Protein AF-A0A2K3JPR0-F1 (afdb_monomer)

Mean predicted aligned error: 20.44 Å

Radius of gyration: 42.58 Å; Cα contacts (8 Å, |Δi|>4): 30; chains: 1; bounding box: 99×71×98 Å

Sequence (212 aa):
PEEESKKNKRYDPVAVNDDVTFSSDFEDENVQSDDENDDEIDTIFEGITDNNKKVMVKNDVIPELYPESEYNPSRDVVEGDGRVSIEDLLNPLSEEPEFAKLRKRNQLIEKHARTVYAPLPTAEQAKVDRKVAYEITKKEVTKWQPIIQKNREAPTIFFDENTDLGFSTIGAIASEFEPRTEFEKKMAALVHNDKVIEAHNKDGSRLLELNK

Structure (mmCIF, N/CA/C/O backbone):
data_AF-A0A2K3JPR0-F1
#
_entry.id   AF-A0A2K3JPR0-F1
#
loop_
_atom_site.group_PDB
_atom_site.id
_atom_site.type_symbol
_atom_site.label_atom_id
_atom_site.label_alt_id
_atom_site.label_comp_id
_atom_site.label_asym_id
_atom_site.label_entity_id
_atom_site.label_seq_id
_atom_site.pdbx_PDB_ins_code
_atom_site.Cartn_x
_atom_site.Cartn_y
_atom_site.Cartn_z
_atom_site.occupancy
_atom_site.B_iso_or_equiv
_atom_site.auth_seq_id
_atom_site.auth_comp_id
_atom_site.auth_asym_id
_atom_site.auth_atom_id
_atom_site.pdbx_PDB_model_num
ATOM 1 N N . PRO A 1 1 ? -7.028 -15.734 -42.899 1.00 52.34 1 PRO A N 1
ATOM 2 C CA . PRO A 1 1 ? -6.907 -14.912 -41.671 1.00 52.34 1 PRO A CA 1
ATOM 3 C C . PRO A 1 1 ? -8.058 -15.070 -40.652 1.00 52.34 1 PRO A C 1
ATOM 5 O O . PRO A 1 1 ? -7.839 -14.773 -39.488 1.00 52.34 1 PRO A O 1
ATOM 8 N N . GLU A 1 2 ? -9.246 -15.564 -41.033 1.00 49.66 2 GLU A N 1
ATOM 9 C CA . GLU A 1 2 ? -10.394 -15.720 -40.108 1.00 49.66 2 GLU A CA 1
ATOM 10 C C . GLU A 1 2 ? -10.529 -17.111 -39.451 1.00 49.66 2 GLU A C 1
ATOM 12 O O . GLU A 1 2 ? -11.367 -17.302 -38.571 1.00 49.66 2 GLU A O 1
ATOM 17 N N . GLU A 1 3 ? -9.726 -18.101 -39.855 1.00 46.34 3 GLU A N 1
ATOM 18 C CA . GLU A 1 3 ? -9.864 -19.487 -39.369 1.00 46.34 3 GLU A CA 1
ATOM 19 C C . GLU A 1 3 ? -9.055 -19.802 -38.099 1.00 46.34 3 GLU A C 1
ATOM 21 O O . GLU A 1 3 ? -9.356 -20.776 -37.406 1.00 46.34 3 GLU A O 1
ATOM 26 N N . GLU A 1 4 ? -8.071 -18.973 -37.738 1.00 53.41 4 GLU A N 1
ATOM 27 C CA . GLU A 1 4 ? -7.255 -19.176 -36.529 1.00 53.41 4 GLU A CA 1
ATOM 28 C C . GLU A 1 4 ? -7.902 -18.603 -35.259 1.00 53.41 4 GLU A C 1
ATOM 30 O O . GLU A 1 4 ? -7.635 -19.088 -34.161 1.00 53.41 4 GLU A O 1
ATOM 35 N N . SER A 1 5 ? -8.852 -17.670 -35.388 1.00 53.66 5 SER A N 1
ATOM 36 C CA . SER A 1 5 ? -9.561 -17.062 -34.249 1.00 53.66 5 SER A CA 1
ATOM 37 C C . SER A 1 5 ? -10.508 -18.026 -33.519 1.00 53.66 5 SER A C 1
ATOM 39 O O . SER A 1 5 ? 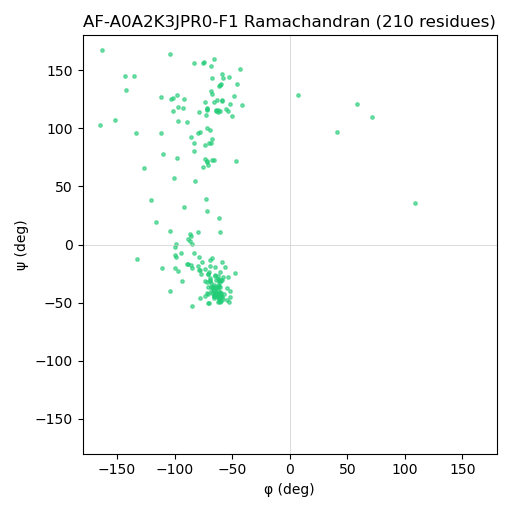-10.968 -17.738 -32.416 1.00 53.66 5 SER A O 1
ATOM 41 N N . LYS A 1 6 ? -10.810 -19.195 -34.105 1.00 54.22 6 LYS A N 1
ATOM 42 C CA . LYS A 1 6 ? -11.783 -20.162 -33.563 1.00 54.22 6 LYS A CA 1
ATOM 43 C C . LYS A 1 6 ? -11.157 -21.335 -32.805 1.00 54.22 6 LYS A C 1
ATOM 45 O O . LYS A 1 6 ? -11.903 -22.097 -32.192 1.00 54.22 6 LYS A O 1
ATOM 50 N N . LYS A 1 7 ? -9.829 -21.505 -32.838 1.00 51.50 7 LYS A N 1
ATOM 51 C CA . LYS A 1 7 ? -9.147 -22.670 -32.234 1.00 51.50 7 LYS A CA 1
ATOM 52 C C . LYS A 1 7 ? -8.769 -22.485 -30.759 1.00 51.50 7 LYS A C 1
ATOM 54 O O . LYS A 1 7 ? -8.618 -23.482 -30.061 1.00 51.50 7 LYS A O 1
ATOM 59 N N . ASN A 1 8 ? -8.755 -21.254 -30.246 1.00 51.59 8 ASN A N 1
ATOM 60 C CA . ASN A 1 8 ? -8.462 -20.958 -28.836 1.00 51.59 8 ASN A CA 1
ATOM 61 C C . ASN A 1 8 ? -9.715 -20.894 -27.939 1.00 51.59 8 ASN A C 1
ATOM 63 O O . ASN A 1 8 ? -9.741 -20.171 -26.953 1.00 51.59 8 ASN A O 1
ATOM 67 N N . LYS A 1 9 ? -10.754 -21.687 -28.232 1.00 49.50 9 LYS A N 1
ATOM 68 C CA . LYS A 1 9 ? -11.978 -21.781 -27.404 1.00 49.50 9 LYS A CA 1
ATOM 69 C C . LYS A 1 9 ? -11.835 -22.671 -26.161 1.00 49.50 9 LYS A C 1
ATOM 71 O O . LYS A 1 9 ? -12.832 -23.030 -25.545 1.00 49.50 9 LYS A O 1
ATOM 76 N N . ARG A 1 10 ? -10.613 -23.094 -25.816 1.00 52.84 10 ARG A N 1
ATOM 77 C CA . ARG A 1 10 ? -10.373 -23.907 -24.611 1.00 52.84 10 ARG A CA 1
ATOM 78 C C . ARG A 1 10 ? -10.490 -23.079 -23.329 1.00 52.84 10 ARG A C 1
ATOM 80 O O . ARG A 1 10 ? -10.736 -23.645 -22.272 1.00 52.84 10 ARG A O 1
ATOM 87 N N . TYR A 1 11 ? -10.342 -21.764 -23.451 1.00 53.84 11 TYR A N 1
ATOM 88 C CA . TYR A 1 11 ? -10.663 -20.800 -22.413 1.00 53.84 11 TYR A CA 1
ATOM 89 C C . TYR A 1 11 ? -11.983 -20.142 -22.795 1.00 53.84 11 TYR A C 1
ATOM 91 O O . TYR A 1 11 ? -12.143 -19.684 -23.927 1.00 53.84 11 TYR A O 1
ATOM 99 N N . ASP A 1 12 ? -12.939 -20.190 -21.873 1.00 49.69 12 ASP A N 1
ATOM 100 C CA . ASP A 1 12 ? -14.248 -19.568 -22.020 1.00 49.69 12 ASP A CA 1
ATOM 101 C C . ASP A 1 12 ? -14.053 -18.095 -22.421 1.00 49.69 12 ASP A C 1
ATOM 103 O O . ASP A 1 12 ? -13.351 -17.375 -21.698 1.00 49.69 12 ASP A O 1
ATOM 107 N N . PRO A 1 13 ? -14.582 -17.626 -23.570 1.00 53.53 13 PRO A N 1
ATOM 108 C CA . PRO A 1 13 ? -14.618 -16.207 -23.875 1.00 53.53 13 PRO A CA 1
ATOM 109 C C . PRO A 1 13 ? -15.670 -15.576 -22.961 1.00 53.53 13 PRO A C 1
ATOM 111 O O . PRO A 1 13 ? -16.759 -15.212 -23.403 1.00 53.53 13 PRO A O 1
ATOM 114 N N . VAL A 1 14 ? -15.351 -15.489 -21.666 1.00 53.16 14 VAL A N 1
ATOM 115 C CA . VAL A 1 14 ? -16.119 -14.719 -20.697 1.00 53.16 14 VAL A CA 1
ATOM 116 C C . VAL A 1 14 ? -16.205 -13.323 -21.286 1.00 53.16 14 VAL A C 1
ATOM 118 O O . VAL A 1 14 ? -15.178 -12.683 -21.528 1.00 53.16 14 VAL A O 1
ATOM 121 N N . ALA A 1 15 ? -17.430 -12.913 -21.614 1.00 46.69 15 ALA A N 1
ATOM 122 C CA . ALA A 1 15 ? -17.718 -11.590 -22.130 1.00 46.69 15 ALA A CA 1
ATOM 123 C C . ALA A 1 15 ? -16.976 -10.554 -21.280 1.00 46.69 15 ALA A C 1
ATOM 125 O O . ALA A 1 15 ? -16.921 -10.685 -20.056 1.00 46.69 15 ALA A O 1
ATOM 126 N N . VAL A 1 16 ? -16.399 -9.553 -21.946 1.00 45.94 16 VAL A N 1
ATOM 127 C CA . VAL A 1 16 ? -15.801 -8.364 -21.329 1.00 45.94 16 VAL A CA 1
ATOM 128 C C . VAL A 1 16 ? -16.930 -7.573 -20.668 1.00 45.94 16 VAL A C 1
ATOM 130 O O . VAL A 1 16 ? -17.412 -6.575 -21.185 1.00 45.94 16 VAL A O 1
ATOM 133 N N . ASN A 1 17 ? -17.435 -8.101 -19.565 1.00 46.62 17 ASN A N 1
ATOM 134 C CA . ASN A 1 17 ? -18.167 -7.347 -18.582 1.00 46.62 17 ASN A CA 1
ATOM 135 C C . ASN A 1 17 ? -17.112 -7.028 -17.532 1.00 46.62 17 ASN A C 1
ATOM 137 O O . ASN A 1 17 ? -16.670 -7.913 -16.800 1.00 46.62 17 ASN A O 1
ATOM 141 N N . ASP A 1 18 ? -16.688 -5.765 -17.516 1.00 48.47 18 ASP A N 1
ATOM 142 C CA . ASP A 1 18 ? -15.691 -5.165 -16.617 1.00 48.47 18 ASP A CA 1
ATOM 143 C C . ASP A 1 18 ? -16.063 -5.230 -15.122 1.00 48.47 18 ASP A C 1
ATOM 145 O O . ASP A 1 18 ? -15.391 -4.665 -14.260 1.00 48.47 18 ASP A O 1
ATOM 149 N N . ASP A 1 19 ? -17.095 -5.989 -14.789 1.00 49.66 19 ASP A N 1
ATOM 150 C CA . ASP A 1 19 ? -17.594 -6.196 -13.454 1.00 49.66 19 ASP A CA 1
ATOM 151 C C . ASP A 1 19 ? -17.037 -7.516 -12.919 1.00 49.66 19 ASP A C 1
ATOM 153 O O . ASP A 1 19 ? -17.746 -8.508 -12.743 1.00 49.66 19 ASP A O 1
ATOM 157 N N . VAL A 1 20 ? -15.748 -7.516 -12.557 1.00 53.12 20 VAL A N 1
ATOM 158 C CA . VAL A 1 20 ? -15.318 -8.345 -11.420 1.00 53.12 20 VAL A CA 1
ATOM 159 C C . VAL A 1 20 ? -15.961 -7.720 -10.183 1.00 53.12 20 VAL A C 1
ATOM 161 O O . VAL A 1 20 ? -15.317 -7.053 -9.372 1.00 53.12 20 VAL A O 1
ATOM 164 N N . THR A 1 21 ? -17.276 -7.890 -10.055 1.00 51.69 21 THR A N 1
ATOM 165 C CA . THR A 1 21 ? -18.002 -7.616 -8.827 1.00 51.69 21 THR A CA 1
ATOM 166 C C . THR A 1 21 ? -17.542 -8.672 -7.846 1.00 51.69 21 THR A C 1
ATOM 168 O O . THR A 1 21 ? -18.126 -9.746 -7.734 1.00 51.69 21 THR A O 1
ATOM 171 N N . PHE A 1 22 ? -16.444 -8.388 -7.149 1.00 56.31 22 PHE A N 1
ATOM 172 C CA . PHE A 1 22 ? -16.206 -9.000 -5.854 1.00 56.31 22 PHE A CA 1
ATOM 173 C C . PHE A 1 22 ? -17.488 -8.799 -5.061 1.00 56.31 22 PHE A C 1
ATOM 175 O O . PHE A 1 22 ? -17.802 -7.643 -4.750 1.00 56.31 22 PHE A O 1
ATOM 182 N N . SER A 1 23 ? -18.216 -9.890 -4.802 1.00 58.16 23 SER A N 1
ATOM 183 C CA . SER A 1 23 ? -19.478 -9.866 -4.069 1.00 58.16 23 SER A CA 1
ATOM 184 C C . SER A 1 23 ? -19.338 -8.911 -2.892 1.00 58.16 23 SER A C 1
ATOM 186 O O . SER A 1 23 ? -18.423 -9.043 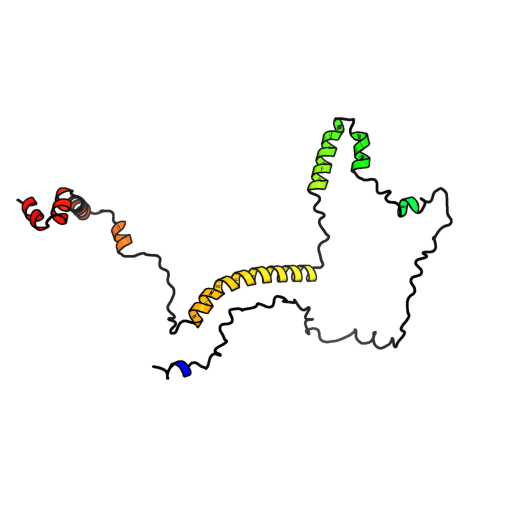-2.074 1.00 58.16 23 SER A O 1
ATOM 188 N N . SER A 1 24 ? -20.184 -7.882 -2.876 1.00 59.06 24 SER A N 1
ATOM 189 C CA . SER A 1 24 ? -20.239 -6.920 -1.775 1.00 59.06 24 SER A CA 1
ATOM 190 C C . SER A 1 24 ? -20.592 -7.609 -0.458 1.00 59.06 24 SER A C 1
ATOM 192 O O . SER A 1 24 ? -20.205 -7.123 0.600 1.00 59.06 24 SER A O 1
ATOM 194 N N . ASP A 1 25 ? -21.247 -8.767 -0.549 1.00 61.28 25 ASP A N 1
ATOM 195 C CA . ASP A 1 25 ? -21.742 -9.561 0.568 1.00 61.28 25 ASP A CA 1
ATOM 196 C C . ASP A 1 25 ? -20.797 -10.730 0.872 1.00 61.28 25 ASP A C 1
ATOM 198 O O . ASP A 1 25 ? -21.179 -11.896 0.826 1.00 61.28 25 ASP A O 1
ATOM 202 N N . PHE A 1 26 ? -19.522 -10.438 1.147 1.00 66.06 26 PHE A N 1
ATOM 203 C CA . PHE A 1 26 ? -18.668 -11.440 1.787 1.00 66.06 26 PHE A CA 1
ATOM 204 C C . PHE A 1 26 ? -19.113 -11.595 3.247 1.00 66.06 26 PHE A C 1
ATOM 206 O O . PHE A 1 26 ? -18.790 -10.764 4.104 1.00 66.06 26 PHE A O 1
ATOM 213 N N . GLU A 1 27 ? -19.877 -12.649 3.521 1.00 70.94 27 GLU A N 1
ATOM 214 C CA . GLU A 1 27 ? -20.227 -13.065 4.873 1.00 70.94 27 GLU A CA 1
ATOM 215 C C . GLU A 1 27 ? -19.219 -14.103 5.367 1.00 70.94 27 GLU A C 1
ATOM 217 O O . GLU A 1 27 ? -19.067 -15.185 4.807 1.00 70.94 27 GLU A O 1
ATOM 222 N N . ASP A 1 28 ? -18.499 -13.755 6.431 1.00 72.31 28 ASP A N 1
ATOM 223 C CA . ASP A 1 28 ? -17.634 -14.689 7.148 1.00 72.31 28 ASP A CA 1
ATOM 224 C C . ASP A 1 28 ? -18.523 -15.649 7.954 1.00 72.31 28 ASP A C 1
ATOM 226 O O . ASP A 1 28 ? -18.891 -15.362 9.103 1.00 72.31 28 ASP A O 1
ATOM 230 N N . GLU A 1 29 ? -18.966 -16.723 7.296 1.00 73.56 29 GLU A N 1
ATOM 231 C CA . GLU A 1 29 ? -19.784 -17.781 7.888 1.00 73.56 29 GLU A CA 1
ATOM 232 C C . GLU A 1 29 ? -19.031 -18.465 9.031 1.00 73.56 29 GLU A C 1
ATOM 234 O O . GLU A 1 29 ? -17.841 -18.774 8.942 1.00 73.56 29 GLU A O 1
ATOM 239 N N . ASN A 1 30 ? -19.739 -18.702 10.136 1.00 68.62 30 ASN A N 1
ATOM 240 C CA . ASN A 1 30 ? -19.173 -19.389 11.286 1.00 68.62 30 ASN A CA 1
ATOM 241 C C . ASN A 1 30 ? -19.253 -20.901 11.048 1.00 68.62 30 ASN A C 1
ATOM 243 O O . ASN A 1 30 ? -20.188 -21.557 11.502 1.00 68.62 30 ASN A O 1
ATOM 247 N N . VAL A 1 31 ? -18.306 -21.432 10.277 1.00 65.94 31 VAL A N 1
ATOM 248 C CA . VAL A 1 31 ? -18.220 -22.869 10.004 1.00 65.94 31 VAL A CA 1
ATOM 249 C C . VAL A 1 31 ? -17.721 -23.556 11.274 1.00 65.94 31 VAL A C 1
ATOM 251 O O . VAL A 1 31 ? -16.580 -23.339 11.686 1.00 65.94 31 VAL A O 1
ATOM 254 N N . GLN A 1 32 ? -18.579 -24.340 11.929 1.00 53.25 32 GLN A N 1
ATOM 255 C CA . GLN A 1 32 ? -18.130 -25.220 13.005 1.00 53.25 32 GLN A CA 1
ATOM 256 C C . GLN A 1 32 ? -17.163 -26.233 12.390 1.00 53.25 32 GLN A C 1
ATOM 258 O O . GLN A 1 32 ? -17.490 -26.878 11.394 1.00 53.25 32 GLN A O 1
ATOM 263 N N . SER A 1 33 ? -15.946 -26.316 12.928 1.00 51.53 33 SER A N 1
ATOM 264 C CA . SER A 1 33 ? -15.012 -27.366 12.543 1.00 51.53 33 SER A CA 1
ATOM 265 C C . SER A 1 33 ? -15.610 -28.700 12.968 1.00 51.53 33 SER A C 1
ATOM 267 O O . SER A 1 33 ? -15.777 -28.937 14.162 1.00 51.53 33 SER A O 1
ATOM 269 N N . ASP A 1 34 ? -15.928 -29.543 11.994 1.00 55.00 34 ASP A N 1
ATOM 270 C CA . ASP A 1 34 ? -16.481 -30.895 12.155 1.00 55.00 34 ASP A CA 1
ATOM 271 C C . ASP A 1 34 ? -15.420 -31.896 12.667 1.00 55.00 34 ASP A C 1
ATOM 273 O O . ASP A 1 34 ? -15.310 -33.015 12.183 1.00 55.00 34 ASP A O 1
ATOM 277 N N . ASP A 1 35 ? -14.557 -31.452 13.586 1.00 53.03 35 ASP A N 1
ATOM 278 C CA . ASP A 1 35 ? -13.361 -32.175 14.036 1.00 53.03 35 ASP A CA 1
ATOM 279 C C . ASP A 1 35 ? -13.400 -32.452 15.550 1.00 53.03 35 ASP A C 1
ATOM 281 O O . ASP A 1 35 ? -12.387 -32.383 16.244 1.00 53.03 35 ASP A O 1
ATOM 285 N N . GLU A 1 36 ? -14.587 -32.778 16.068 1.00 51.00 36 GLU A N 1
ATOM 286 C CA . GLU A 1 36 ? -14.765 -33.418 17.375 1.00 51.00 36 GLU A CA 1
ATOM 287 C C . GLU A 1 36 ? -15.756 -34.580 17.222 1.00 51.00 36 GLU A C 1
ATOM 289 O O . GLU A 1 36 ? -16.970 -34.398 17.232 1.00 51.00 36 GLU A O 1
ATOM 294 N N . ASN A 1 37 ? -15.214 -35.789 17.049 1.00 45.84 37 ASN A N 1
ATOM 295 C CA . ASN A 1 37 ? -15.961 -37.019 17.301 1.00 45.84 37 ASN A CA 1
ATOM 296 C C . ASN A 1 37 ? -16.228 -37.137 18.814 1.00 45.84 37 ASN A C 1
ATOM 298 O O . ASN A 1 37 ? -15.272 -37.023 19.584 1.00 45.84 37 ASN A O 1
ATOM 302 N N . ASP A 1 38 ? -17.492 -37.431 19.150 1.00 51.50 38 ASP A N 1
ATOM 303 C CA . ASP A 1 38 ? -17.977 -38.374 20.179 1.00 51.50 38 ASP A CA 1
ATOM 304 C C . ASP A 1 38 ? -17.508 -38.117 21.636 1.00 51.50 38 ASP A C 1
ATOM 306 O O . ASP A 1 38 ? -16.322 -38.130 21.943 1.00 51.50 38 ASP A O 1
ATOM 310 N N . ASP A 1 39 ? -18.322 -37.897 22.670 1.00 49.66 39 ASP A N 1
ATOM 311 C CA . ASP A 1 39 ? -19.710 -38.212 23.009 1.00 49.66 39 ASP A CA 1
ATOM 312 C C . ASP A 1 39 ? -20.110 -37.279 24.189 1.00 49.66 39 ASP A C 1
ATOM 314 O O . ASP A 1 39 ? -19.227 -36.739 24.850 1.00 49.66 39 ASP A O 1
ATOM 318 N N . GLU A 1 40 ? -21.405 -37.172 24.538 1.00 52.16 40 GLU A N 1
ATOM 319 C CA . GLU A 1 40 ? -21.932 -36.635 25.828 1.00 52.16 40 GLU A CA 1
ATOM 320 C C . GLU A 1 40 ? -22.642 -35.257 25.822 1.00 52.16 40 GLU A C 1
ATOM 322 O O . GLU A 1 40 ? -22.587 -34.539 26.816 1.00 52.16 40 GLU A O 1
ATOM 327 N N . ILE A 1 41 ? -23.404 -34.877 24.782 1.00 51.84 41 ILE A N 1
ATOM 328 C CA . ILE A 1 41 ? -24.415 -33.788 24.919 1.00 51.84 41 ILE A CA 1
ATOM 329 C C . ILE A 1 41 ? -25.805 -34.129 24.330 1.00 51.84 41 ILE A C 1
ATOM 331 O O . ILE A 1 41 ? -26.793 -33.482 24.681 1.00 51.84 41 ILE A O 1
ATOM 335 N N . ASP A 1 42 ? -25.963 -35.203 23.553 1.00 48.41 42 ASP A N 1
ATOM 336 C CA . ASP A 1 42 ? -27.244 -35.471 22.869 1.00 48.41 42 ASP A CA 1
ATOM 337 C C . ASP A 1 42 ? -28.370 -36.026 23.765 1.00 48.41 42 ASP A C 1
ATOM 339 O O . ASP A 1 42 ? -29.546 -35.948 23.414 1.00 48.41 42 ASP A O 1
ATOM 343 N N . THR A 1 43 ? -28.079 -36.509 24.975 1.00 48.41 43 THR A N 1
ATOM 344 C CA . THR A 1 43 ? -29.098 -37.186 25.805 1.00 48.41 43 THR A CA 1
ATOM 345 C C . THR A 1 43 ? -29.998 -36.245 26.622 1.00 48.41 43 THR A C 1
ATOM 347 O O . THR A 1 43 ? -30.946 -36.712 27.254 1.00 48.41 43 THR A O 1
ATOM 350 N N . ILE A 1 44 ? -29.739 -34.930 26.664 1.00 47.81 44 ILE A N 1
ATOM 351 C CA . ILE A 1 44 ? -30.485 -34.011 27.556 1.00 47.81 44 ILE A CA 1
ATOM 352 C C . ILE A 1 44 ? -31.592 -33.230 26.827 1.00 47.81 44 ILE A C 1
ATOM 354 O O . ILE A 1 44 ? -32.543 -32.787 27.475 1.00 47.81 44 ILE A O 1
ATOM 358 N N . PHE A 1 45 ? -31.544 -33.092 25.498 1.00 45.38 45 PHE A N 1
ATOM 359 C CA . PHE A 1 45 ? -32.466 -32.192 24.787 1.00 45.38 45 PHE A CA 1
ATOM 360 C C . PHE A 1 45 ? -33.692 -32.859 24.146 1.00 45.38 45 PHE A C 1
ATOM 362 O O . PHE A 1 45 ? -34.642 -32.168 23.782 1.00 45.38 45 PHE A O 1
ATOM 369 N N . GLU A 1 46 ? -33.746 -34.191 24.076 1.00 46.16 46 GLU A N 1
ATOM 370 C CA . GLU A 1 46 ? -34.857 -34.910 23.426 1.00 46.16 46 GLU A CA 1
ATOM 371 C C . GLU A 1 46 ? -36.079 -35.138 24.351 1.00 46.16 46 GLU A C 1
ATOM 373 O O . GLU A 1 46 ? -37.099 -35.691 23.946 1.00 46.16 46 GLU A O 1
ATOM 378 N N . GLY A 1 47 ? -36.012 -34.666 25.605 1.00 47.12 47 GLY A N 1
ATOM 379 C CA . GLY A 1 47 ? -37.026 -34.900 26.641 1.00 47.12 47 GLY A CA 1
ATOM 380 C C . GLY A 1 47 ? -38.049 -33.785 26.904 1.00 47.12 47 GLY A C 1
ATOM 381 O O . GLY A 1 47 ? -38.915 -33.984 27.753 1.00 47.12 47 GLY A O 1
ATOM 382 N N . ILE A 1 48 ? -37.993 -32.623 26.240 1.00 48.53 48 ILE A N 1
ATOM 383 C CA . ILE A 1 48 ? -38.950 -31.519 26.493 1.00 48.53 48 ILE A CA 1
ATOM 384 C C . ILE A 1 48 ? -39.624 -31.069 25.190 1.00 48.53 48 ILE A C 1
ATOM 386 O O . ILE A 1 48 ? -39.434 -29.977 24.665 1.00 48.53 48 ILE A O 1
ATOM 390 N N . THR A 1 49 ? -40.406 -32.005 24.665 1.00 42.44 49 THR A N 1
ATOM 391 C CA . THR A 1 49 ? -41.781 -31.853 24.166 1.00 42.44 49 THR A CA 1
ATOM 392 C C . THR A 1 49 ? -42.390 -30.439 24.078 1.00 42.44 49 THR A C 1
ATOM 394 O O . THR A 1 49 ? -42.555 -29.740 25.077 1.00 42.44 49 THR A O 1
ATOM 397 N N . ASP A 1 50 ? -42.915 -30.164 22.882 1.00 48.09 50 ASP A N 1
ATOM 398 C CA . ASP A 1 50 ? -44.284 -29.705 22.606 1.00 48.09 50 ASP A CA 1
ATOM 399 C C . ASP A 1 50 ? -44.747 -28.276 22.964 1.00 48.09 50 ASP A C 1
ATOM 401 O O . ASP A 1 50 ? -45.088 -27.922 24.089 1.00 48.09 50 ASP A O 1
ATOM 405 N N . ASN A 1 51 ? -44.945 -27.507 21.885 1.00 53.44 51 ASN A N 1
ATOM 406 C CA . ASN A 1 51 ? -46.156 -26.739 21.573 1.00 53.44 51 ASN A CA 1
ATOM 407 C C . ASN A 1 51 ? -46.859 -26.001 22.725 1.00 53.44 51 ASN A C 1
ATOM 409 O O . ASN A 1 51 ? -47.797 -26.519 23.323 1.00 53.44 51 ASN A O 1
ATOM 413 N N . ASN A 1 52 ? -46.566 -24.705 22.881 1.00 45.31 52 ASN A N 1
ATOM 414 C CA . ASN A 1 52 ? -47.558 -23.729 23.343 1.00 45.31 52 ASN A CA 1
ATOM 415 C C . ASN A 1 52 ? -47.250 -22.321 22.811 1.00 45.31 52 ASN A C 1
ATOM 417 O O . ASN A 1 52 ? -46.360 -21.625 23.296 1.00 45.31 52 ASN A O 1
ATOM 421 N N . LYS A 1 53 ? -48.049 -21.859 21.841 1.00 54.50 53 LYS A N 1
ATOM 422 C CA . LYS A 1 53 ? -48.152 -20.435 21.498 1.00 54.50 53 LYS A CA 1
ATOM 423 C C . LYS A 1 53 ? -48.857 -19.715 22.654 1.00 54.50 53 LYS A C 1
ATOM 425 O O . LYS A 1 53 ? -50.082 -19.730 22.728 1.00 54.50 53 LYS A O 1
ATOM 430 N N . LYS A 1 54 ? -48.098 -19.079 23.549 1.00 49.34 54 LYS A N 1
ATOM 431 C C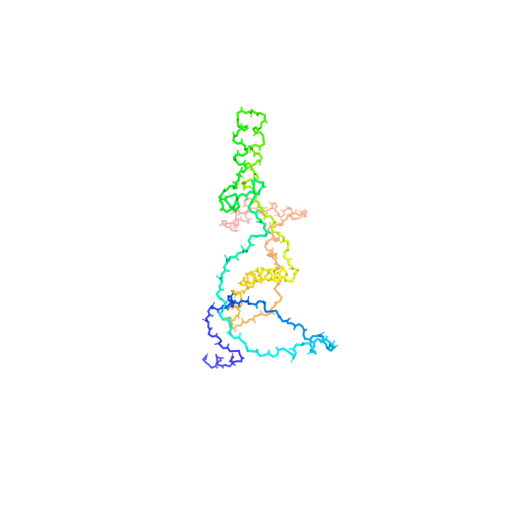A . LYS A 1 54 ? -48.629 -18.116 24.528 1.00 49.34 54 LYS A CA 1
ATOM 432 C C . LYS A 1 54 ? -48.345 -16.694 24.055 1.00 49.34 54 LYS A C 1
ATOM 434 O O . LYS A 1 54 ? -47.199 -16.266 23.985 1.00 49.34 54 LYS A O 1
ATOM 439 N N . VAL A 1 55 ? -49.416 -15.964 23.757 1.00 53.31 55 VAL A N 1
ATOM 440 C CA . VAL A 1 55 ? -49.409 -14.502 23.656 1.00 53.31 55 VAL A CA 1
ATOM 441 C C . VAL A 1 55 ? -49.037 -13.951 25.034 1.00 53.31 55 VAL A C 1
ATOM 443 O O . VAL A 1 55 ? -49.766 -14.170 26.000 1.00 53.31 55 VAL A O 1
ATOM 446 N N . MET A 1 56 ? -47.898 -13.266 25.138 1.00 45.81 56 MET A N 1
ATOM 447 C CA . MET A 1 56 ? -47.520 -12.533 26.346 1.00 45.81 56 MET A CA 1
ATOM 448 C C . MET A 1 56 ? -48.069 -11.108 26.250 1.00 45.81 56 MET A C 1
ATOM 450 O O . MET A 1 56 ? -47.553 -10.279 25.505 1.00 45.81 56 MET A O 1
ATOM 454 N N . VAL A 1 57 ? -49.126 -10.828 27.012 1.00 50.28 57 VAL A N 1
ATOM 455 C CA . VAL A 1 57 ? -49.482 -9.458 27.395 1.00 50.28 57 VAL A CA 1
ATOM 456 C C . VAL A 1 57 ? -48.433 -9.006 28.409 1.00 50.28 57 VAL A C 1
ATOM 458 O O . VAL A 1 57 ? -48.314 -9.608 29.476 1.00 50.28 57 VAL A O 1
ATOM 461 N N . LYS A 1 58 ? -47.646 -7.981 28.073 1.00 44.81 58 LYS A N 1
ATOM 462 C CA . LYS A 1 58 ? -46.743 -7.334 29.028 1.00 44.81 58 LYS A CA 1
ATOM 463 C C . LYS A 1 58 ? -47.567 -6.400 29.909 1.00 44.81 58 LYS A C 1
ATOM 465 O O . LYS A 1 58 ? -47.873 -5.281 29.513 1.00 44.81 58 LYS A O 1
ATOM 470 N N . ASN A 1 59 ? -47.956 -6.882 31.083 1.00 51.38 59 ASN A N 1
ATOM 471 C CA . ASN A 1 59 ? -48.308 -5.998 32.184 1.00 51.38 59 ASN A CA 1
ATOM 472 C C . ASN A 1 59 ? -47.001 -5.654 32.899 1.00 51.38 59 ASN A C 1
ATOM 474 O O . ASN A 1 59 ? -46.570 -6.397 33.779 1.00 51.38 59 ASN A O 1
ATOM 478 N N . ASP A 1 60 ? -46.371 -4.549 32.504 1.00 49.53 60 ASP A N 1
ATOM 479 C CA . ASP A 1 60 ? -45.220 -3.982 33.210 1.00 49.53 60 ASP A CA 1
ATOM 480 C C . ASP A 1 60 ? -45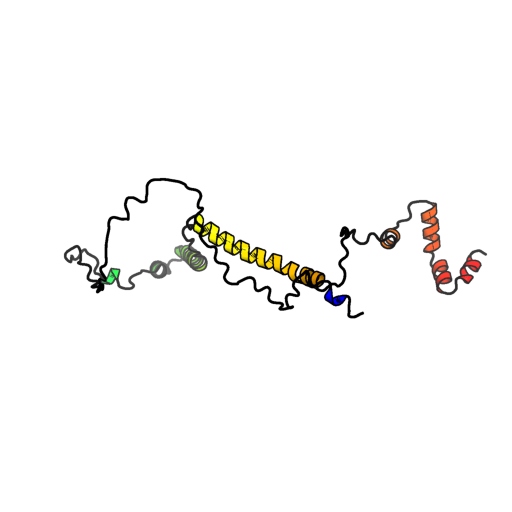.716 -3.275 34.483 1.00 49.53 60 ASP A C 1
ATOM 4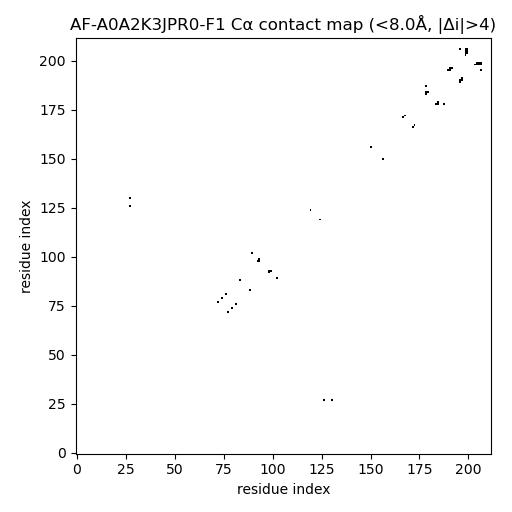82 O O . ASP A 1 60 ? -45.696 -2.054 34.608 1.00 49.53 60 ASP A O 1
ATOM 486 N N . VAL A 1 61 ? -46.230 -4.057 35.431 1.00 49.88 61 VAL A N 1
ATOM 487 C CA . VAL A 1 61 ? -46.413 -3.615 36.813 1.00 49.88 61 VAL A CA 1
ATOM 488 C C . VAL A 1 61 ? -45.432 -4.422 37.639 1.00 49.88 61 VAL A C 1
ATOM 490 O O . VAL A 1 61 ? -45.688 -5.571 37.996 1.00 49.88 61 VAL A O 1
ATOM 493 N N . ILE A 1 62 ? -44.272 -3.822 37.887 1.00 56.16 62 ILE A N 1
ATOM 494 C CA . ILE A 1 62 ? -43.304 -4.325 38.855 1.00 56.16 62 ILE A CA 1
ATOM 495 C C . ILE A 1 62 ? -43.920 -4.051 40.235 1.00 56.16 62 ILE A C 1
ATOM 497 O O . ILE A 1 62 ? -44.139 -2.882 40.555 1.00 56.16 62 ILE A O 1
ATOM 501 N N . PRO A 1 63 ? -44.259 -5.071 41.043 1.00 50.03 63 PRO A N 1
ATOM 502 C CA . PRO A 1 63 ? -44.727 -4.829 42.399 1.00 50.03 63 PRO A CA 1
ATOM 503 C C . PRO A 1 63 ? -43.570 -4.226 43.199 1.00 50.03 63 PRO A C 1
ATOM 505 O O . PRO A 1 63 ? -42.484 -4.808 43.263 1.00 50.03 63 PRO A O 1
ATOM 508 N N . GLU A 1 64 ? -43.784 -3.042 43.771 1.00 54.38 64 GLU A N 1
ATOM 509 C CA . GLU A 1 64 ? -42.789 -2.395 44.620 1.00 54.38 64 GLU A CA 1
ATOM 510 C C . GLU A 1 64 ? -42.465 -3.316 45.804 1.00 54.38 64 GLU A C 1
ATOM 512 O O . GLU A 1 64 ? -43.354 -3.767 46.527 1.00 54.38 64 GLU A O 1
ATOM 517 N N . LEU A 1 65 ? -41.181 -3.649 45.972 1.00 55.84 65 LEU A N 1
ATOM 518 C CA . LEU A 1 65 ? -40.723 -4.601 46.990 1.00 55.84 65 LEU A CA 1
ATOM 519 C C . LEU A 1 65 ? -40.900 -4.083 48.430 1.00 55.84 65 LEU A C 1
ATOM 521 O O . LEU A 1 65 ? -40.743 -4.863 49.368 1.00 55.84 65 LEU A O 1
ATOM 525 N N . TYR A 1 66 ? -41.205 -2.795 48.621 1.00 55.53 66 TYR A N 1
ATOM 526 C CA . TYR A 1 66 ? -41.281 -2.165 49.937 1.00 55.53 66 TYR A CA 1
ATOM 527 C C . TYR A 1 66 ? -42.409 -1.128 50.025 1.00 55.53 66 TYR A C 1
ATOM 529 O O . TYR A 1 66 ? -42.645 -0.420 49.051 1.00 55.53 66 TYR A O 1
ATOM 537 N N . PRO A 1 67 ? -43.071 -0.997 51.192 1.00 59.12 67 PRO A N 1
ATOM 538 C CA . PRO A 1 67 ? -44.012 0.087 51.455 1.00 59.12 67 PRO A CA 1
ATOM 539 C C . PRO A 1 67 ? -43.307 1.443 51.352 1.00 59.12 67 PRO A C 1
ATOM 541 O O . PRO A 1 67 ? -42.193 1.608 51.856 1.00 59.12 67 PRO A O 1
ATOM 544 N N . GLU A 1 68 ? -43.965 2.407 50.719 1.00 59.53 68 GLU A N 1
ATOM 545 C CA . GLU A 1 68 ? -43.532 3.801 50.626 1.00 59.53 68 GLU A CA 1
ATOM 546 C C . GLU A 1 68 ? -43.130 4.370 52.006 1.00 59.53 68 GLU A C 1
ATOM 548 O O . GLU A 1 68 ? -43.849 4.248 52.997 1.00 59.53 68 GLU A O 1
ATOM 553 N N . SER A 1 69 ? -41.926 4.943 52.081 1.00 65.88 69 SER A N 1
ATOM 554 C CA . SER A 1 69 ? -41.317 5.524 53.284 1.00 65.88 69 SER A CA 1
ATOM 555 C C . SER A 1 69 ? -40.688 6.860 52.904 1.00 65.88 69 SER A C 1
ATOM 557 O O . SER A 1 69 ? -40.128 6.975 51.818 1.00 65.88 69 SER A O 1
ATOM 559 N N . GLU A 1 70 ? -40.721 7.850 53.800 1.00 65.88 70 GLU A N 1
ATOM 560 C CA . GLU A 1 70 ? -40.115 9.185 53.607 1.00 65.88 70 GLU A CA 1
ATOM 561 C C . GLU A 1 70 ? -38.600 9.138 53.336 1.00 65.88 70 GLU A C 1
ATOM 563 O O . GLU A 1 70 ? -38.007 10.112 52.878 1.00 65.88 70 GLU A O 1
ATOM 568 N N . TYR A 1 71 ? -37.970 7.993 53.608 1.00 64.44 71 TYR A N 1
ATOM 569 C CA . TYR A 1 71 ? -36.555 7.736 53.351 1.00 64.44 71 TYR A CA 1
ATOM 570 C C . TYR A 1 71 ? -36.296 6.962 52.053 1.00 64.44 71 TYR A C 1
ATOM 572 O O . TYR A 1 71 ? -35.140 6.676 51.740 1.00 64.44 71 TYR A O 1
ATOM 580 N N . ASN A 1 72 ? -37.344 6.611 51.304 1.00 63.62 72 ASN A N 1
ATOM 581 C CA . ASN A 1 72 ? -37.226 5.984 49.997 1.00 63.62 72 ASN A CA 1
ATOM 582 C C . ASN A 1 72 ? -37.355 7.084 48.931 1.00 63.62 72 ASN A C 1
ATOM 584 O O . ASN A 1 72 ? -38.390 7.753 48.892 1.00 63.62 72 ASN A O 1
ATOM 588 N N . PRO A 1 73 ? -36.333 7.328 48.090 1.00 62.38 73 PRO A N 1
ATOM 589 C CA . PRO A 1 73 ? -36.430 8.349 47.057 1.00 62.38 73 PRO A CA 1
ATOM 590 C C . PRO A 1 73 ? -37.603 8.010 46.136 1.00 62.38 73 PRO A C 1
ATOM 592 O O . PRO A 1 73 ? -37.693 6.902 45.604 1.00 62.38 73 PRO A O 1
ATOM 595 N N . SER A 1 74 ? -38.525 8.956 45.984 1.00 55.94 74 SER A N 1
ATOM 596 C CA . SER A 1 74 ? -39.692 8.806 45.128 1.00 55.94 74 SER A CA 1
ATOM 597 C C . SER A 1 74 ? -39.259 8.528 43.689 1.00 55.94 74 SER A C 1
ATOM 599 O O . SER A 1 74 ? -38.238 9.027 43.211 1.00 55.94 74 SER A O 1
ATOM 601 N N . ARG A 1 75 ? -40.073 7.736 42.986 1.00 54.69 75 ARG A N 1
ATOM 602 C CA . ARG A 1 75 ? -39.908 7.329 41.583 1.00 54.69 75 ARG A CA 1
ATOM 603 C C . ARG A 1 75 ? -39.576 8.487 40.628 1.00 54.69 75 ARG A C 1
ATOM 605 O O . ARG A 1 75 ? -38.908 8.262 39.631 1.00 54.69 75 ARG A O 1
ATOM 612 N N . ASP A 1 76 ? -39.941 9.717 40.977 1.00 53.53 76 ASP A N 1
ATOM 613 C CA . ASP A 1 76 ? -39.616 10.953 40.251 1.00 53.53 76 ASP A CA 1
ATOM 614 C C . ASP A 1 76 ? -38.100 11.249 40.176 1.00 53.53 76 ASP A C 1
ATOM 616 O O . ASP A 1 76 ? -37.613 11.786 39.190 1.00 53.53 76 ASP A O 1
ATOM 620 N N . VAL A 1 77 ? -37.313 10.817 41.169 1.00 57.38 77 VAL A N 1
ATOM 621 C CA . VAL A 1 77 ? -35.836 10.901 41.144 1.00 57.38 77 VAL A CA 1
ATOM 622 C C . VAL A 1 77 ? -35.224 9.789 40.277 1.00 57.38 77 VAL A C 1
ATOM 624 O O . VAL A 1 77 ? -34.096 9.910 39.804 1.00 57.38 77 VAL A O 1
ATOM 627 N N . VAL A 1 78 ? -35.964 8.695 40.066 1.00 54.56 78 VAL A N 1
ATOM 628 C CA . VAL A 1 78 ? -35.524 7.519 39.297 1.00 54.56 78 VAL A CA 1
ATOM 629 C C . VAL A 1 78 ? -35.952 7.609 37.823 1.00 54.56 78 VAL A C 1
ATOM 631 O O . VAL A 1 78 ? -35.230 7.125 36.952 1.00 54.56 78 VAL A O 1
ATOM 634 N N . GLU A 1 79 ? -37.093 8.243 37.531 1.00 57.25 79 GLU A N 1
ATOM 635 C CA . GLU A 1 79 ? -37.680 8.379 36.187 1.00 57.25 79 GLU A CA 1
ATOM 636 C C . GLU A 1 79 ? -37.654 9.812 35.624 1.00 57.25 79 GLU A C 1
ATOM 638 O O . GLU A 1 79 ? -37.728 9.976 34.406 1.00 57.25 79 GLU A O 1
ATOM 643 N N . GLY A 1 80 ? -37.519 10.842 36.465 1.00 50.81 80 GLY A N 1
ATOM 644 C CA . GLY A 1 80 ? -37.270 12.216 36.031 1.00 50.81 80 GLY A CA 1
ATOM 645 C C . GLY A 1 80 ? -35.824 12.411 35.569 1.00 50.81 80 GLY A C 1
ATOM 646 O O . GLY A 1 80 ? -34.917 11.675 35.962 1.00 50.81 80 GLY A O 1
ATOM 647 N N . ASP A 1 81 ? -35.570 13.426 34.743 1.00 59.31 81 ASP A N 1
ATOM 648 C CA . ASP A 1 81 ? -34.234 13.745 34.220 1.00 59.31 81 ASP A CA 1
ATOM 649 C C . ASP A 1 81 ? -33.270 14.343 35.264 1.00 59.31 81 ASP A C 1
ATOM 651 O O . ASP A 1 81 ? -32.327 15.037 34.893 1.00 59.31 81 ASP A O 1
ATOM 655 N N . GLY A 1 82 ? -33.430 14.003 36.552 1.00 57.78 82 GLY A N 1
ATOM 656 C CA . GLY A 1 82 ? -32.609 14.415 37.703 1.00 57.78 82 GLY A CA 1
ATOM 657 C C . GLY A 1 82 ? -31.133 13.985 37.650 1.00 57.78 82 GLY A C 1
ATOM 658 O O . GLY A 1 82 ? -30.456 13.885 38.673 1.00 57.78 82 GLY A O 1
ATOM 659 N N . ARG A 1 83 ? -30.618 13.716 36.451 1.00 68.81 83 ARG A N 1
ATOM 660 C CA . ARG A 1 83 ? -29.213 13.557 36.112 1.00 68.81 83 ARG A CA 1
ATOM 661 C C . ARG A 1 83 ? -28.536 14.910 36.267 1.00 68.81 83 ARG A C 1
ATOM 663 O O . ARG A 1 83 ? -28.465 15.695 35.330 1.00 68.81 83 ARG A O 1
ATOM 670 N N . VAL A 1 84 ? -28.011 15.158 37.460 1.00 75.62 84 VAL A N 1
ATOM 671 C CA . VAL A 1 84 ? -27.120 16.292 37.701 1.00 75.62 84 VAL A CA 1
ATOM 672 C C . VAL A 1 84 ? -25.955 16.198 36.714 1.00 75.62 84 VAL A C 1
ATOM 674 O O . VAL A 1 84 ? -25.204 15.216 36.723 1.00 75.62 84 VAL A O 1
ATOM 677 N N . SER A 1 85 ? -25.831 17.183 35.825 1.00 80.62 85 SER A N 1
ATOM 678 C CA . SER A 1 85 ? -24.730 17.222 34.871 1.00 80.62 85 SER A CA 1
ATOM 679 C C . SER A 1 85 ? -23.445 17.658 35.577 1.00 80.62 85 SER A C 1
ATOM 681 O O . SER A 1 85 ? -23.461 18.334 36.608 1.00 80.62 85 SER A O 1
ATOM 683 N N . ILE A 1 86 ? -22.291 17.285 35.020 1.00 84.12 86 ILE A N 1
ATOM 684 C CA . ILE A 1 86 ? -21.002 17.775 35.529 1.00 84.12 86 ILE A CA 1
ATOM 685 C C . ILE A 1 86 ? -20.951 19.310 35.452 1.00 84.12 86 ILE A C 1
ATOM 687 O O . ILE A 1 86 ? -20.350 19.943 36.316 1.00 84.12 86 ILE A O 1
ATOM 691 N N . GLU A 1 87 ? -21.629 19.919 34.478 1.00 82.69 87 GLU A N 1
ATOM 692 C CA . GLU A 1 87 ? -21.765 21.371 34.354 1.00 82.69 87 GLU A CA 1
ATOM 693 C C . GLU A 1 87 ? -22.532 21.979 35.541 1.00 82.69 87 GLU A C 1
ATOM 695 O O . GLU A 1 87 ? -22.070 22.966 36.116 1.00 82.69 87 GLU A O 1
ATOM 700 N N . ASP A 1 88 ? -23.621 21.349 35.991 1.00 86.88 88 ASP A N 1
ATOM 701 C CA . ASP A 1 88 ? -24.414 21.804 37.146 1.00 86.88 88 ASP A CA 1
ATOM 702 C C . ASP A 1 88 ? -23.624 21.772 38.458 1.00 86.88 88 ASP A C 1
ATOM 704 O O . ASP A 1 88 ? -23.824 22.615 39.332 1.00 86.88 88 ASP A O 1
ATOM 708 N N . LEU A 1 89 ? -22.671 20.845 38.582 1.00 86.94 89 LEU A N 1
ATOM 709 C CA . LEU A 1 89 ? -21.754 20.774 39.723 1.00 86.94 89 LEU A CA 1
ATOM 710 C C . LEU A 1 89 ? -20.632 21.824 39.652 1.00 86.94 89 LEU A C 1
ATOM 712 O O . LEU A 1 89 ? -20.069 22.204 40.679 1.00 86.94 89 LEU A O 1
ATOM 716 N N . LEU A 1 90 ? -20.279 22.289 38.450 1.00 84.62 90 LEU A N 1
ATOM 717 C CA . LEU A 1 90 ? -19.169 23.223 38.219 1.00 84.62 90 LEU A CA 1
ATOM 718 C C . LEU A 1 90 ? -19.615 24.687 38.124 1.00 84.62 90 LEU A C 1
ATOM 720 O O . LEU A 1 90 ? -18.798 25.579 38.366 1.00 84.62 90 LEU A O 1
ATOM 724 N N . ASN A 1 91 ? -20.882 24.947 37.796 1.00 84.00 91 ASN A N 1
ATOM 725 C CA . ASN A 1 91 ? -21.459 26.289 37.700 1.00 84.00 91 ASN A CA 1
ATOM 726 C C . ASN A 1 91 ? -21.399 27.080 39.026 1.00 84.00 91 ASN A C 1
ATOM 728 O O . ASN A 1 91 ? -20.971 28.237 38.985 1.00 84.00 91 ASN A O 1
ATOM 732 N N . PRO A 1 92 ? -21.698 26.497 40.206 1.00 87.19 92 PRO A N 1
ATOM 733 C CA . PRO A 1 92 ? -21.562 27.191 41.493 1.00 87.19 92 PRO A CA 1
ATOM 734 C C . PRO A 1 92 ? -20.113 27.559 41.842 1.00 87.19 92 PRO A C 1
ATOM 736 O O . PRO A 1 92 ? -19.861 28.536 42.534 1.00 87.19 92 PRO A O 1
ATOM 739 N N . LEU A 1 93 ? -19.144 26.798 41.327 1.00 77.06 93 LEU A N 1
ATOM 740 C CA . LEU A 1 93 ? -17.708 27.002 41.550 1.00 77.06 93 LEU A CA 1
ATOM 741 C C . LEU A 1 93 ? -17.079 27.960 40.523 1.00 77.06 93 LEU A C 1
ATOM 743 O O . LEU A 1 93 ? -15.858 28.132 40.479 1.00 77.06 93 LEU A O 1
ATOM 747 N N . SER A 1 94 ? -17.893 28.553 39.644 1.00 68.62 94 SER A N 1
ATOM 748 C CA . SER A 1 94 ? -17.422 29.414 38.556 1.00 68.62 94 SER A CA 1
ATOM 749 C C . SER A 1 94 ? -16.895 30.769 39.037 1.00 68.62 94 SER A C 1
ATOM 751 O O . SER A 1 94 ? -16.024 31.339 38.366 1.00 68.62 94 SER A O 1
ATOM 753 N N . GLU A 1 95 ? -17.374 31.227 40.196 1.00 75.44 95 GLU A N 1
ATOM 754 C CA . GLU A 1 95 ? -17.013 32.496 40.836 1.00 75.44 95 GLU A CA 1
ATOM 755 C C . GLU A 1 95 ? -15.580 32.485 41.388 1.00 75.44 95 GLU A C 1
ATOM 757 O O . GLU A 1 95 ? -14.923 33.526 41.440 1.00 75.44 95 GLU A O 1
ATOM 762 N N . GLU A 1 96 ? -15.044 31.305 41.715 1.00 81.94 96 GLU A N 1
ATOM 763 C CA . GLU A 1 96 ? -13.691 31.174 42.245 1.00 81.94 96 GLU A CA 1
ATOM 764 C C . GLU A 1 96 ? -12.651 30.938 41.126 1.00 81.94 96 GLU A C 1
ATOM 766 O O . GLU A 1 96 ? -12.745 29.985 40.332 1.00 81.94 96 GLU A O 1
ATOM 771 N N . PRO A 1 97 ? -11.596 31.774 41.044 1.00 78.94 97 PRO A N 1
ATOM 772 C CA . PRO A 1 97 ? -10.557 31.648 40.021 1.00 78.94 97 PRO A CA 1
ATOM 773 C C . PRO A 1 97 ? -9.679 30.400 40.214 1.00 78.94 97 PRO A C 1
ATOM 775 O O . PRO A 1 97 ? -9.034 29.946 39.263 1.00 78.94 97 PRO A O 1
ATOM 778 N N . GLU A 1 98 ? -9.673 29.807 41.410 1.00 82.81 98 GLU A N 1
ATOM 779 C CA . GLU A 1 98 ? -8.891 28.612 41.746 1.00 82.81 98 GLU A CA 1
ATOM 780 C C . GLU A 1 98 ? -9.365 27.370 40.967 1.00 82.81 98 GLU A C 1
ATOM 782 O O . GLU A 1 98 ? -8.549 26.572 40.487 1.00 82.81 98 GLU A O 1
ATOM 787 N N . PHE A 1 99 ? -10.673 27.261 40.702 1.00 82.50 99 PHE A N 1
ATOM 788 C CA . PHE A 1 99 ? -11.274 26.140 39.967 1.00 82.50 99 PHE A CA 1
ATOM 789 C C . PHE A 1 99 ? -11.276 26.311 38.437 1.00 82.50 99 PHE A C 1
ATOM 791 O O . PHE A 1 99 ? -11.732 25.430 37.702 1.00 82.50 99 PHE A O 1
ATOM 798 N N . ALA A 1 100 ? -10.706 27.394 37.895 1.00 83.81 100 ALA A N 1
ATOM 799 C CA . ALA A 1 100 ? -10.625 27.615 36.445 1.00 83.81 100 ALA A CA 1
ATOM 800 C C . ALA A 1 100 ? -9.819 26.525 35.704 1.00 83.81 100 ALA A C 1
ATOM 802 O O . ALA A 1 100 ? -10.123 26.179 34.560 1.00 83.81 100 ALA A O 1
ATOM 803 N N . LYS A 1 101 ? -8.802 25.939 36.354 1.00 88.06 101 LYS A N 1
ATOM 804 C CA . LYS A 1 101 ? -8.020 24.819 35.794 1.00 88.06 101 LYS A CA 1
ATOM 805 C C . LYS A 1 101 ? -8.847 23.536 35.680 1.00 88.06 101 LYS A C 1
ATOM 807 O O . LYS A 1 101 ? -8.670 22.790 34.720 1.00 88.06 101 LYS A O 1
ATOM 812 N N . LEU A 1 102 ? -9.734 23.282 36.645 1.00 85.81 102 LEU A N 1
ATOM 813 C CA . LEU A 1 102 ? -10.620 22.115 36.656 1.00 85.81 102 LEU A CA 1
ATOM 814 C C . LEU A 1 102 ? -11.615 22.182 35.492 1.00 85.81 102 LEU A C 1
ATOM 816 O O . LEU A 1 102 ? -11.713 21.228 34.727 1.00 85.81 102 LEU A O 1
ATOM 820 N N . ARG A 1 103 ? -12.232 23.350 35.274 1.00 83.69 103 ARG A N 1
ATOM 821 C CA . ARG A 1 103 ? -13.118 23.608 34.126 1.00 83.69 103 ARG A CA 1
ATOM 822 C C . ARG A 1 103 ? -12.444 23.318 32.786 1.00 83.69 103 ARG A C 1
ATOM 824 O O . ARG A 1 103 ? -12.989 22.590 31.966 1.00 83.69 103 ARG A O 1
ATOM 831 N N . LYS A 1 104 ? -11.220 23.819 32.585 1.00 87.75 104 LYS A N 1
ATOM 832 C CA . LYS A 1 104 ? -10.451 23.565 31.353 1.00 87.75 104 LYS A CA 1
ATOM 833 C C . LYS A 1 104 ? -10.167 22.077 31.129 1.00 87.75 104 LYS A C 1
ATOM 835 O O . LYS A 1 104 ? -10.184 21.632 29.987 1.00 87.75 104 LYS A O 1
ATOM 840 N N . ARG A 1 105 ? -9.912 21.307 32.195 1.00 88.81 105 ARG A N 1
ATOM 841 C CA . ARG A 1 105 ? -9.739 19.849 32.084 1.00 88.81 105 ARG A CA 1
ATOM 842 C C . ARG A 1 105 ? -11.048 19.137 31.775 1.00 88.81 105 ARG A C 1
ATOM 84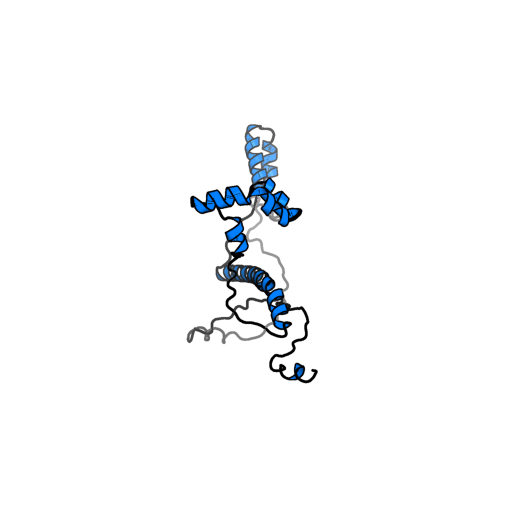4 O O . ARG A 1 105 ? -11.027 18.272 30.915 1.00 88.81 105 ARG A O 1
ATOM 851 N N . ASN A 1 106 ? -12.160 19.507 32.405 1.00 88.25 106 ASN A N 1
ATOM 852 C CA . ASN A 1 106 ? -13.456 18.894 32.103 1.00 88.25 106 ASN A CA 1
ATOM 853 C C . ASN A 1 106 ? -13.893 19.174 30.664 1.00 88.25 106 ASN A C 1
ATOM 855 O O . ASN A 1 106 ? -14.253 18.244 29.962 1.00 88.25 106 ASN A O 1
ATOM 859 N N . GLN A 1 107 ? -13.691 20.392 30.157 1.00 86.06 107 GLN A N 1
ATOM 860 C CA . GLN A 1 107 ? -13.926 20.700 28.741 1.00 86.06 107 GLN A CA 1
ATOM 861 C C . GLN A 1 107 ? -13.015 19.904 27.793 1.00 86.06 107 GLN A C 1
ATOM 863 O O . GLN A 1 107 ? -13.428 19.537 26.697 1.00 86.06 107 GLN A O 1
ATOM 868 N N . LEU A 1 108 ? -11.757 19.654 28.178 1.00 89.44 108 LEU A N 1
ATOM 869 C CA . LEU A 1 108 ? -10.854 18.781 27.422 1.00 89.44 108 LEU A CA 1
ATOM 870 C C . LEU A 1 108 ? -11.375 17.337 27.435 1.00 89.44 108 LEU A C 1
ATOM 872 O O . LEU A 1 108 ? -11.389 16.688 26.396 1.00 89.44 108 LEU A O 1
ATOM 876 N N . ILE A 1 109 ? -11.810 16.855 28.599 1.00 86.94 109 ILE A N 1
ATOM 877 C CA . ILE A 1 109 ? -12.370 15.518 28.774 1.00 86.94 109 ILE A CA 1
ATOM 878 C C . ILE A 1 109 ? -13.633 15.379 27.938 1.00 86.94 109 ILE A C 1
ATOM 880 O O . ILE A 1 109 ? -13.688 14.455 27.157 1.00 86.94 109 ILE A O 1
ATOM 884 N N . GLU A 1 110 ? -14.587 16.301 27.990 1.00 83.62 110 GLU A N 1
ATOM 885 C CA . GLU A 1 110 ? -15.809 16.245 27.177 1.00 83.62 110 GLU A CA 1
ATOM 886 C C . GLU A 1 110 ? -15.511 16.262 25.673 1.00 83.62 110 GLU A C 1
ATOM 888 O O . GLU A 1 110 ? -16.087 15.484 24.916 1.00 83.62 110 GLU A O 1
ATOM 893 N N . LYS A 1 111 ? -14.552 17.086 25.227 1.00 84.94 111 LYS A N 1
ATOM 894 C CA . LYS A 1 111 ? -14.136 17.145 23.812 1.00 84.94 111 LYS A CA 1
ATOM 895 C C . LYS A 1 111 ? -13.393 15.898 23.342 1.00 84.94 111 LYS A C 1
ATOM 897 O O . LYS A 1 111 ? -13.449 15.563 22.161 1.00 84.94 111 LYS A O 1
ATOM 902 N N . HIS A 1 112 ? -12.662 15.243 24.240 1.00 81.38 112 HIS A N 1
ATOM 903 C CA . HIS A 1 112 ? -11.821 14.085 23.939 1.00 81.38 112 HIS A CA 1
ATOM 904 C C . HIS A 1 112 ? -12.295 12.811 24.643 1.00 81.38 112 HIS A C 1
ATOM 906 O O . HIS A 1 112 ? -11.522 11.856 24.753 1.00 81.38 112 HIS A O 1
ATOM 912 N N . ALA A 1 113 ? -13.551 12.771 25.094 1.00 79.06 113 ALA A N 1
ATOM 913 C CA . ALA A 1 113 ? -14.160 11.636 25.774 1.00 79.06 113 ALA A CA 1
ATOM 914 C C . ALA A 1 113 ? -14.431 10.552 24.738 1.00 79.06 113 ALA A C 1
ATOM 916 O O . ALA A 1 113 ? -15.558 10.307 24.314 1.00 79.06 113 ALA A O 1
ATOM 917 N N . ARG A 1 114 ? -13.364 9.889 24.301 1.00 75.50 114 ARG A N 1
ATOM 918 C CA . ARG A 1 114 ? -13.478 8.628 23.596 1.00 75.50 114 ARG A CA 1
ATOM 919 C C . ARG A 1 114 ? -13.699 7.576 24.666 1.00 75.50 114 ARG A C 1
ATOM 921 O O . ARG A 1 114 ? -12.754 7.132 25.314 1.00 75.50 114 ARG A O 1
ATOM 928 N N . THR A 1 115 ? -14.959 7.236 24.898 1.00 78.69 115 THR A N 1
ATOM 929 C CA . THR A 1 115 ? -15.303 6.098 25.740 1.00 78.69 115 THR A CA 1
ATOM 930 C C . THR A 1 115 ? -14.704 4.855 25.087 1.00 78.69 115 THR A C 1
ATOM 932 O O . THR A 1 115 ? -15.019 4.505 23.950 1.00 78.69 115 THR A O 1
ATOM 935 N N . VAL A 1 116 ? -13.740 4.236 25.765 1.00 82.44 116 VAL A N 1
ATOM 936 C CA . VAL A 1 116 ? -13.166 2.973 25.304 1.00 82.44 116 VAL A CA 1
ATOM 937 C C . VAL A 1 116 ? -14.155 1.887 25.700 1.00 82.44 116 VAL A C 1
ATOM 939 O O . VAL A 1 116 ? -14.417 1.689 26.885 1.00 82.44 116 VAL A O 1
ATOM 942 N N . TYR A 1 117 ? -14.759 1.241 24.705 1.00 83.88 117 TYR A N 1
ATOM 943 C CA . TYR A 1 117 ? -15.651 0.110 24.934 1.00 83.88 117 TYR A CA 1
ATOM 944 C C . TYR A 1 117 ? -14.854 -1.092 25.460 1.00 83.88 117 TYR A C 1
ATOM 946 O O . TYR A 1 117 ? -13.651 -1.208 25.209 1.00 83.88 117 TYR A O 1
ATOM 954 N N . ALA A 1 118 ? -15.521 -1.977 26.201 1.00 90.06 118 ALA A N 1
ATOM 955 C CA . ALA A 1 118 ? -14.910 -3.224 26.642 1.00 90.06 118 ALA A CA 1
ATOM 956 C C . ALA A 1 118 ? -14.439 -4.044 25.423 1.00 90.06 118 ALA A C 1
ATOM 958 O O . ALA A 1 118 ? -15.104 -4.027 24.388 1.00 90.06 118 ALA A O 1
ATOM 959 N N . PRO A 1 119 ? -13.298 -4.748 25.501 1.00 88.81 119 PRO A N 1
ATOM 960 C CA . PRO A 1 119 ? -12.852 -5.578 24.390 1.00 88.81 119 PRO A CA 1
ATOM 961 C C . PRO A 1 119 ? -13.907 -6.644 24.068 1.00 88.81 119 PRO A C 1
ATOM 963 O O . PRO A 1 119 ? -14.493 -7.243 24.971 1.00 88.81 119 PRO A O 1
ATOM 966 N N . LEU A 1 120 ? -14.148 -6.858 22.774 1.00 89.62 120 LEU A N 1
ATOM 967 C CA . LEU A 1 120 ? -15.045 -7.904 22.284 1.00 89.62 120 LEU A CA 1
ATOM 968 C C . LEU A 1 120 ? -14.475 -9.299 22.607 1.00 89.62 120 LEU A C 1
ATOM 970 O O . LEU A 1 120 ? -13.262 -9.436 22.803 1.00 89.62 120 LEU A O 1
ATOM 974 N N . PRO A 1 121 ? -15.312 -10.353 22.618 1.00 93.44 121 PRO A N 1
ATOM 975 C CA . PRO A 1 121 ? -14.833 -11.730 22.620 1.00 93.44 121 PRO A CA 1
ATOM 976 C C . PRO A 1 121 ? -13.840 -11.972 21.476 1.00 93.44 121 PRO A C 1
ATOM 978 O O . PRO A 1 121 ? -14.004 -11.451 20.371 1.00 93.44 121 PRO A O 1
ATOM 981 N N . THR A 1 122 ? -12.823 -12.797 21.722 1.00 90.62 122 THR A N 1
ATOM 982 C CA . THR A 1 122 ? -11.712 -13.030 20.780 1.00 90.62 122 THR A CA 1
ATOM 983 C C . THR A 1 122 ? -12.177 -13.475 19.390 1.00 90.62 122 THR A C 1
ATOM 985 O O . THR A 1 122 ? -11.612 -13.036 18.391 1.00 90.62 122 THR A O 1
ATOM 988 N N . ALA A 1 123 ? -13.231 -14.294 19.307 1.00 90.56 123 ALA A N 1
ATOM 989 C CA . ALA A 1 123 ? -13.809 -14.751 18.042 1.00 90.56 123 ALA A CA 1
ATOM 990 C C . ALA A 1 123 ? -14.436 -13.607 17.225 1.00 90.56 123 ALA A C 1
ATOM 992 O O . ALA A 1 123 ? -14.199 -13.490 16.022 1.00 90.56 123 ALA A O 1
ATOM 993 N N . GLU A 1 124 ? -15.198 -12.726 17.876 1.00 89.00 124 GLU A N 1
ATOM 994 C CA . GLU A 1 124 ? -15.812 -11.570 17.216 1.00 89.00 124 GLU A CA 1
ATOM 995 C C . GLU A 1 124 ? -14.754 -10.559 16.778 1.00 89.00 124 GLU A C 1
ATOM 997 O O . GLU A 1 124 ? -14.817 -10.041 15.663 1.00 89.00 124 GLU A O 1
ATOM 1002 N N . GLN A 1 125 ? -13.741 -10.331 17.617 1.00 89.62 125 GLN A N 1
ATOM 1003 C CA . GLN A 1 125 ? -12.609 -9.480 17.270 1.00 89.62 125 GLN A CA 1
ATOM 1004 C C . GLN A 1 125 ? -11.875 -10.010 16.029 1.00 89.62 125 GLN A C 1
ATOM 1006 O O . GLN A 1 125 ? -11.680 -9.264 15.072 1.00 89.62 125 GLN A O 1
ATOM 1011 N N . ALA A 1 126 ? -11.554 -11.306 15.989 1.00 90.50 126 ALA A N 1
ATOM 1012 C CA . ALA A 1 126 ? -10.896 -11.924 14.840 1.00 90.50 126 ALA A CA 1
ATOM 1013 C C . ALA A 1 126 ? -11.744 -11.841 13.557 1.00 90.50 126 ALA A C 1
ATOM 1015 O O . ALA A 1 126 ? -11.206 -11.642 12.467 1.00 90.50 126 ALA A O 1
ATOM 1016 N N . LYS A 1 127 ? -13.074 -11.955 13.659 1.00 90.44 127 LYS A N 1
ATOM 1017 C CA . LYS A 1 127 ? -13.994 -11.762 12.526 1.00 90.44 127 LYS A CA 1
ATOM 1018 C C . LYS A 1 127 ? -13.966 -10.325 12.000 1.00 90.44 127 LYS A C 1
ATOM 1020 O O . LYS A 1 127 ? -13.897 -10.114 10.788 1.00 90.44 127 LYS A O 1
ATOM 1025 N N . VAL A 1 128 ? -13.970 -9.334 12.892 1.00 91.50 128 VAL A N 1
ATOM 1026 C CA . VAL A 1 128 ? -13.827 -7.917 12.518 1.00 91.50 128 VAL A CA 1
ATOM 1027 C C . VAL A 1 128 ? -12.486 -7.680 11.825 1.00 91.50 128 VAL A C 1
ATOM 1029 O O . VAL A 1 128 ? -12.452 -7.081 10.748 1.00 91.50 128 VAL A O 1
ATOM 1032 N N . ASP A 1 129 ? -11.401 -8.210 12.384 1.00 92.44 129 ASP A N 1
ATOM 1033 C CA . ASP A 1 129 ? -10.056 -8.069 11.826 1.00 92.44 129 ASP A CA 1
ATOM 1034 C C . ASP A 1 129 ? -9.953 -8.710 10.434 1.00 92.44 129 ASP A C 1
ATOM 1036 O O . ASP A 1 129 ? -9.435 -8.087 9.504 1.00 92.44 129 ASP A O 1
ATOM 1040 N N . ARG A 1 130 ? -10.521 -9.911 10.239 1.00 93.00 130 ARG A N 1
ATOM 1041 C CA . ARG A 1 130 ? -10.593 -10.574 8.924 1.00 93.00 130 ARG A CA 1
ATOM 1042 C C . ARG A 1 130 ? -11.389 -9.761 7.909 1.00 93.00 130 ARG A C 1
ATOM 1044 O O . ARG A 1 130 ? -10.951 -9.631 6.767 1.00 93.00 130 ARG A O 1
ATOM 1051 N N . LYS A 1 131 ? -12.516 -9.168 8.313 1.00 91.94 131 LYS A N 1
ATOM 1052 C CA . LYS A 1 131 ? -13.315 -8.296 7.439 1.00 91.94 131 LYS A CA 1
ATOM 1053 C C . LYS A 1 131 ? -12.520 -7.069 6.990 1.00 91.94 131 LYS A C 1
ATOM 1055 O O . LYS A 1 131 ? -12.517 -6.735 5.808 1.00 91.94 131 LYS A O 1
ATOM 1060 N N . VAL A 1 132 ? -11.808 -6.419 7.911 1.00 94.19 132 VAL A N 1
ATOM 1061 C CA . VAL A 1 132 ? -10.941 -5.277 7.583 1.00 94.19 132 VAL A CA 1
ATOM 1062 C C . VAL A 1 132 ? -9.796 -5.708 6.666 1.00 94.19 132 VAL A C 1
ATOM 1064 O O . VAL A 1 132 ? -9.515 -5.030 5.677 1.00 94.19 132 VAL A O 1
ATOM 1067 N N . ALA A 1 133 ? -9.166 -6.849 6.950 1.00 94.62 133 ALA A N 1
ATOM 1068 C CA . ALA A 1 133 ? -8.109 -7.400 6.114 1.00 94.62 133 ALA A CA 1
ATOM 1069 C C . ALA A 1 133 ? -8.606 -7.680 4.688 1.00 94.62 133 ALA A C 1
ATOM 1071 O O . ALA A 1 133 ? -7.934 -7.284 3.740 1.00 94.62 133 ALA A O 1
ATOM 1072 N N . TYR A 1 134 ? -9.793 -8.272 4.523 1.00 91.69 134 TYR A N 1
ATOM 1073 C CA . TYR A 1 134 ? -10.407 -8.513 3.214 1.00 91.69 134 TYR A CA 1
ATOM 1074 C C . TYR A 1 134 ? -10.618 -7.221 2.414 1.00 91.69 134 TYR A C 1
ATOM 1076 O O . TYR A 1 134 ? -10.266 -7.154 1.241 1.00 91.69 134 TYR A O 1
ATOM 1084 N N . GLU A 1 135 ? -11.126 -6.158 3.041 1.00 90.88 135 GLU A N 1
ATOM 1085 C CA . GLU A 1 135 ? -11.301 -4.862 2.369 1.00 90.88 135 GLU A CA 1
ATOM 1086 C C . GLU A 1 135 ? -9.969 -4.253 1.902 1.00 90.88 135 GLU A C 1
ATOM 1088 O O . GLU A 1 135 ? -9.898 -3.605 0.853 1.00 90.88 135 GLU A O 1
ATOM 1093 N N . ILE A 1 136 ? -8.894 -4.458 2.667 1.00 94.00 136 ILE A N 1
ATOM 1094 C CA . ILE A 1 136 ? -7.547 -4.015 2.289 1.00 94.00 136 ILE A CA 1
ATOM 1095 C C . ILE A 1 136 ? -7.021 -4.864 1.129 1.00 94.00 136 ILE A C 1
ATOM 1097 O O . ILE A 1 136 ? -6.593 -4.313 0.114 1.00 94.00 136 ILE A O 1
ATOM 1101 N N . THR A 1 137 ? -7.077 -6.193 1.238 1.00 93.81 137 THR A N 1
ATOM 1102 C CA . THR A 1 137 ? -6.563 -7.090 0.195 1.00 93.81 137 THR A CA 1
ATOM 1103 C C . THR A 1 137 ? -7.341 -6.953 -1.105 1.00 93.81 137 THR A C 1
ATOM 1105 O O . THR A 1 137 ? -6.727 -6.940 -2.167 1.00 93.81 137 THR A O 1
ATOM 1108 N N . LYS A 1 138 ? -8.661 -6.749 -1.044 1.00 90.38 138 LYS A N 1
ATOM 1109 C CA . LYS A 1 138 ? -9.507 -6.447 -2.205 1.00 90.38 138 LYS A CA 1
ATOM 1110 C C . LYS A 1 138 ? -8.952 -5.262 -2.992 1.00 90.38 138 LYS A C 1
ATOM 1112 O O . LYS A 1 138 ? -8.733 -5.382 -4.193 1.00 90.38 138 LYS A O 1
ATOM 1117 N N . LYS A 1 139 ? -8.630 -4.154 -2.315 1.00 91.19 139 LYS A N 1
ATOM 1118 C CA . LYS A 1 139 ? -8.036 -2.964 -2.953 1.00 91.19 139 LYS A CA 1
ATOM 1119 C C . LYS A 1 139 ? -6.671 -3.252 -3.574 1.00 91.19 139 LYS A C 1
ATOM 1121 O O . LYS A 1 139 ? -6.385 -2.743 -4.654 1.00 91.19 139 LYS A O 1
ATOM 1126 N N . GLU A 1 140 ? -5.835 -4.054 -2.918 1.00 92.25 140 GLU A N 1
ATOM 1127 C CA . GLU A 1 140 ? -4.523 -4.448 -3.447 1.00 92.25 140 GLU A CA 1
ATOM 1128 C C . GLU A 1 140 ? -4.641 -5.344 -4.688 1.00 92.25 140 GLU A C 1
ATOM 1130 O O . GLU A 1 140 ? -3.942 -5.125 -5.675 1.00 92.25 140 GLU A O 1
ATOM 1135 N N . VAL A 1 141 ? -5.566 -6.306 -4.688 1.00 91.62 141 VAL A N 1
ATOM 1136 C CA . VAL A 1 141 ? -5.819 -7.193 -5.834 1.00 91.62 141 VAL A CA 1
ATOM 1137 C C . VAL A 1 141 ? -6.374 -6.410 -7.024 1.00 91.62 141 VAL A C 1
ATOM 1139 O O . VAL A 1 141 ? -5.944 -6.636 -8.156 1.00 91.62 141 VAL A O 1
ATOM 1142 N N . THR A 1 142 ? -7.251 -5.427 -6.791 1.00 89.81 142 THR A N 1
ATOM 1143 C CA . THR A 1 142 ? -7.771 -4.551 -7.854 1.00 89.81 142 THR A CA 1
ATOM 1144 C C . THR A 1 142 ? -6.657 -3.810 -8.604 1.00 89.81 142 THR A C 1
ATOM 1146 O O . THR A 1 142 ? -6.802 -3.552 -9.797 1.00 89.81 142 THR A O 1
ATOM 1149 N N . LYS A 1 143 ? -5.499 -3.536 -7.982 1.00 93.88 143 LYS A N 1
ATOM 1150 C CA . LYS A 1 143 ? -4.351 -2.919 -8.680 1.00 93.88 143 LYS A CA 1
ATOM 1151 C C . LYS A 1 143 ? -3.806 -3.785 -9.819 1.00 93.88 143 LYS A C 1
ATOM 1153 O O . LYS A 1 143 ? -3.260 -3.248 -10.778 1.00 93.88 143 LYS A O 1
ATOM 1158 N N . TRP A 1 144 ? -3.968 -5.105 -9.735 1.00 91.19 144 TRP A N 1
ATOM 1159 C CA . TRP A 1 144 ? -3.507 -6.052 -10.754 1.00 91.19 144 TRP A CA 1
ATOM 1160 C C . TRP A 1 144 ? -4.511 -6.258 -11.889 1.00 91.19 144 TRP A C 1
ATOM 1162 O O . TRP A 1 144 ? -4.124 -6.718 -12.965 1.00 91.19 144 TRP A O 1
ATOM 1172 N N . GLN A 1 145 ? -5.777 -5.879 -11.690 1.00 88.06 145 GLN A N 1
ATOM 1173 C CA . GLN A 1 145 ? -6.847 -6.049 -12.677 1.00 88.06 145 GLN A CA 1
ATOM 1174 C C . GLN A 1 145 ? -6.491 -5.475 -14.064 1.00 88.06 145 GLN A C 1
ATOM 1176 O O . GLN A 1 145 ? -6.655 -6.207 -15.042 1.00 88.06 145 GLN A O 1
ATOM 1181 N N . PRO A 1 146 ? -5.913 -4.261 -14.198 1.00 90.69 146 PRO A N 1
ATOM 1182 C CA . PRO A 1 146 ? -5.572 -3.712 -15.511 1.00 90.69 146 PRO A CA 1
ATOM 1183 C C . PRO A 1 146 ? -4.493 -4.512 -16.252 1.00 90.69 146 PRO A C 1
ATOM 1185 O O . PRO A 1 146 ? -4.546 -4.640 -17.473 1.00 90.69 146 PRO A O 1
ATOM 1188 N N . ILE A 1 147 ? -3.498 -5.052 -15.539 1.00 89.25 147 ILE A N 1
ATOM 1189 C CA . ILE A 1 147 ? -2.424 -5.855 -16.149 1.00 89.25 147 ILE A CA 1
ATOM 1190 C C . ILE A 1 147 ? -2.980 -7.213 -16.581 1.00 89.25 147 ILE A C 1
ATOM 1192 O O . ILE A 1 147 ? -2.695 -7.677 -17.682 1.00 89.25 147 ILE A O 1
ATOM 1196 N N . ILE A 1 148 ? -3.824 -7.826 -15.746 1.00 88.25 148 ILE A N 1
ATOM 1197 C CA . ILE A 1 148 ? -4.496 -9.088 -16.072 1.00 88.25 148 ILE A CA 1
ATOM 1198 C C . ILE A 1 148 ? -5.378 -8.919 -17.315 1.00 88.25 148 ILE A C 1
ATOM 1200 O O . ILE A 1 148 ? -5.324 -9.762 -18.207 1.00 88.25 148 ILE A O 1
ATOM 1204 N N . GLN A 1 149 ? -6.148 -7.831 -17.404 1.00 87.75 149 GLN A N 1
ATOM 1205 C CA . GLN A 1 149 ? -6.987 -7.524 -18.565 1.00 87.75 149 GLN A CA 1
ATOM 1206 C C . GLN A 1 149 ? -6.154 -7.364 -19.839 1.00 87.75 149 GLN A C 1
ATOM 1208 O O . GLN A 1 149 ? -6.409 -8.055 -20.822 1.00 87.75 149 GLN A O 1
ATOM 1213 N N . LYS A 1 150 ? -5.087 -6.557 -19.793 1.00 88.00 150 LYS A N 1
ATOM 1214 C CA . LYS A 1 150 ? -4.159 -6.398 -20.924 1.00 88.00 150 LYS A CA 1
ATOM 1215 C C . LYS A 1 150 ? -3.554 -7.726 -21.377 1.00 88.00 150 LYS A C 1
ATOM 1217 O O . LYS A 1 150 ? -3.481 -7.982 -22.573 1.00 88.00 150 LYS A O 1
ATOM 1222 N N . ASN A 1 151 ? -3.156 -8.583 -20.438 1.00 88.88 151 ASN A N 1
ATOM 1223 C CA . ASN A 1 151 ? -2.600 -9.896 -20.762 1.00 88.88 151 ASN A CA 1
ATOM 1224 C C . ASN A 1 151 ? -3.650 -10.840 -21.366 1.00 88.88 151 ASN A C 1
ATOM 1226 O O . ASN A 1 151 ? -3.306 -11.650 -22.218 1.00 88.88 151 ASN A O 1
ATOM 1230 N N . ARG A 1 152 ? -4.923 -10.740 -20.958 1.00 87.81 152 ARG A N 1
ATOM 1231 C CA . ARG A 1 152 ? -6.028 -11.523 -21.542 1.00 87.81 152 ARG A CA 1
ATOM 1232 C C . ARG A 1 152 ? -6.396 -11.069 -22.954 1.00 87.81 152 ARG A C 1
ATOM 1234 O O . ARG A 1 152 ? -6.747 -11.906 -23.778 1.00 87.81 152 ARG A O 1
ATOM 1241 N N . GLU A 1 153 ? -6.330 -9.768 -23.219 1.00 87.38 153 GLU A N 1
ATOM 1242 C CA . GLU A 1 153 ? -6.613 -9.175 -24.533 1.00 87.38 153 GLU A CA 1
ATOM 1243 C C . GLU A 1 153 ? -5.434 -9.314 -25.514 1.00 87.38 153 GLU A C 1
ATOM 1245 O O . GLU A 1 153 ? -5.615 -9.192 -26.728 1.00 87.38 153 GLU A O 1
ATOM 1250 N N . ALA A 1 154 ? -4.223 -9.580 -25.014 1.00 84.88 154 ALA A N 1
ATOM 1251 C CA . ALA A 1 154 ? -3.031 -9.717 -25.840 1.00 84.88 154 ALA A CA 1
ATOM 1252 C C . ALA A 1 154 ? -3.095 -10.977 -26.735 1.00 84.88 154 ALA A C 1
ATOM 1254 O O . ALA A 1 154 ? -3.302 -12.083 -26.235 1.00 84.88 154 ALA A O 1
ATOM 1255 N N . PRO A 1 155 ? -2.844 -10.857 -28.055 1.00 89.12 155 PRO A N 1
ATOM 1256 C CA . PRO A 1 155 ? -2.874 -12.000 -28.972 1.00 89.12 155 PRO A CA 1
ATOM 1257 C C . PRO A 1 155 ? -1.722 -12.990 -28.740 1.00 89.12 155 PRO A C 1
ATOM 1259 O O . PRO A 1 155 ? -1.865 -14.181 -29.009 1.00 89.12 155 PRO A O 1
ATOM 1262 N N . THR A 1 156 ? -0.580 -12.509 -28.246 1.00 88.69 156 THR A N 1
ATOM 1263 C CA . THR A 1 156 ? 0.602 -13.315 -27.916 1.00 88.69 156 THR A CA 1
ATOM 1264 C C . THR A 1 156 ? 1.246 -12.775 -26.646 1.00 88.69 156 THR A C 1
ATOM 1266 O O . THR A 1 156 ? 1.479 -11.571 -26.548 1.00 88.69 156 THR A O 1
ATOM 1269 N N . ILE A 1 157 ? 1.571 -13.663 -25.707 1.00 88.88 157 ILE A N 1
ATOM 1270 C CA . ILE A 1 157 ? 2.259 -13.332 -24.455 1.00 88.88 157 ILE A CA 1
ATOM 1271 C C . ILE A 1 157 ? 3.658 -13.946 -24.513 1.00 88.88 157 ILE A C 1
ATOM 1273 O O . ILE A 1 157 ? 3.795 -15.143 -24.771 1.00 88.88 157 ILE A O 1
ATOM 1277 N N . PHE A 1 158 ? 4.681 -13.130 -24.278 1.00 86.19 158 PHE A N 1
ATOM 1278 C CA . PHE A 1 158 ? 6.069 -13.573 -24.165 1.00 86.19 158 PHE A CA 1
ATOM 1279 C C . PHE A 1 158 ? 6.421 -13.728 -22.681 1.00 86.19 158 PHE A C 1
ATOM 1281 O O . PHE A 1 158 ? 6.158 -12.825 -21.890 1.00 86.19 158 PHE A O 1
ATOM 1288 N N . PHE A 1 159 ? 6.973 -14.882 -22.303 1.00 87.69 159 PHE A N 1
ATOM 1289 C CA . PHE A 1 159 ? 7.332 -15.214 -20.923 1.00 87.69 159 PHE A CA 1
ATOM 1290 C C . PHE A 1 159 ? 8.853 -15.247 -20.777 1.00 87.69 159 PHE A C 1
ATOM 1292 O O . PHE A 1 159 ? 9.447 -16.322 -20.741 1.00 87.69 159 PHE A O 1
ATOM 1299 N N . ASP A 1 160 ? 9.460 -14.068 -20.698 1.00 85.25 160 ASP A N 1
ATOM 1300 C CA . ASP A 1 160 ? 10.879 -13.916 -20.378 1.00 85.25 160 ASP A CA 1
ATOM 1301 C C . ASP A 1 160 ? 11.053 -13.440 -18.926 1.00 85.25 160 ASP A C 1
ATOM 1303 O O . ASP A 1 160 ? 10.105 -12.989 -18.274 1.00 85.25 160 ASP A O 1
ATOM 1307 N N . GLU A 1 161 ? 12.269 -13.562 -18.390 1.00 79.19 161 GLU A N 1
ATOM 1308 C CA . GLU A 1 161 ? 12.610 -12.992 -17.087 1.00 79.19 161 GLU A CA 1
ATOM 1309 C C . GLU A 1 161 ? 12.495 -11.464 -17.184 1.00 79.19 161 GLU A C 1
ATOM 1311 O O . GLU A 1 161 ? 13.219 -10.832 -17.953 1.00 79.19 161 GLU A O 1
ATOM 1316 N N . ASN A 1 162 ? 11.567 -10.859 -16.433 1.00 68.75 162 ASN A N 1
ATOM 1317 C CA . ASN A 1 162 ? 11.423 -9.402 -16.359 1.00 68.75 162 ASN A CA 1
ATOM 1318 C C . ASN A 1 162 ? 12.597 -8.816 -15.564 1.00 68.75 162 ASN A C 1
ATOM 1320 O O . ASN A 1 162 ? 12.453 -8.412 -14.410 1.00 68.75 162 ASN A O 1
ATOM 1324 N N . THR A 1 163 ? 13.787 -8.816 -16.155 1.00 68.12 163 THR A N 1
ATOM 1325 C CA . THR A 1 163 ? 14.943 -8.132 -15.596 1.00 68.12 163 THR A CA 1
ATOM 1326 C C . THR A 1 163 ? 14.855 -6.668 -16.006 1.00 68.12 163 THR A C 1
ATOM 1328 O O . THR A 1 163 ? 15.420 -6.263 -17.024 1.00 68.12 163 THR A O 1
ATOM 1331 N N . ASP A 1 164 ? 14.164 -5.856 -15.208 1.00 68.62 164 ASP A N 1
ATOM 1332 C CA . ASP A 1 164 ? 14.289 -4.398 -15.282 1.00 68.62 164 ASP A CA 1
ATOM 1333 C C . ASP A 1 164 ? 15.666 -3.999 -14.729 1.00 68.62 164 ASP A C 1
ATOM 1335 O O . ASP A 1 164 ? 15.816 -3.405 -13.660 1.00 68.62 164 ASP A O 1
ATOM 1339 N N . LEU A 1 165 ? 16.716 -4.367 -15.464 1.00 67.62 165 LEU A N 1
ATOM 1340 C CA . LEU A 1 165 ? 18.047 -3.812 -15.302 1.00 67.62 165 LEU A CA 1
ATOM 1341 C C . LEU A 1 165 ? 17.923 -2.382 -15.823 1.00 67.62 165 LEU A C 1
ATOM 1343 O O . LEU A 1 165 ? 18.060 -2.142 -17.022 1.00 67.62 165 LEU A O 1
ATOM 1347 N N . GLY A 1 166 ? 17.530 -1.453 -14.943 1.00 66.69 166 GLY A N 1
ATOM 1348 C CA . GLY A 1 166 ? 17.337 -0.041 -15.280 1.00 66.69 166 GLY A CA 1
ATOM 1349 C C . GLY A 1 166 ? 18.468 0.483 -16.166 1.00 66.69 166 GLY A C 1
ATOM 1350 O O . GLY A 1 166 ? 19.575 -0.034 -16.092 1.00 66.69 166 GLY A O 1
ATOM 1351 N N . PHE A 1 167 ? 18.169 1.473 -17.016 1.00 64.44 167 PHE A N 1
ATOM 1352 C CA . PHE A 1 167 ? 18.942 1.892 -18.198 1.00 64.44 167 PHE A CA 1
ATOM 1353 C C . PHE A 1 167 ? 20.464 2.055 -18.006 1.00 64.44 167 PHE A C 1
ATOM 1355 O O . PHE A 1 167 ? 21.011 3.148 -18.126 1.00 64.44 167 PHE A O 1
ATOM 1362 N N . SER A 1 168 ? 21.190 0.952 -17.859 1.00 63.56 168 SER A N 1
ATOM 1363 C CA . SER A 1 168 ? 22.634 0.881 -18.032 1.00 63.56 168 SER A CA 1
ATOM 1364 C C . SER A 1 168 ? 22.899 0.735 -19.525 1.00 63.56 168 SER A C 1
ATOM 1366 O O . SER A 1 168 ? 23.479 -0.230 -20.017 1.00 63.56 168 SER A O 1
ATOM 1368 N N . THR A 1 169 ? 22.351 1.675 -20.296 1.00 77.62 169 THR A N 1
ATOM 1369 C CA . THR A 1 169 ? 22.699 1.756 -21.705 1.00 77.62 169 THR A CA 1
ATOM 1370 C C . THR A 1 169 ? 24.157 2.178 -21.781 1.00 77.62 169 THR A C 1
ATOM 1372 O O . THR A 1 169 ? 24.624 3.010 -21.001 1.00 77.62 169 THR A O 1
ATOM 1375 N N . ILE A 1 170 ? 24.881 1.628 -22.752 1.00 80.94 170 ILE A N 1
ATOM 1376 C CA . ILE A 1 170 ? 26.284 1.980 -23.004 1.00 80.94 170 ILE A CA 1
ATOM 1377 C C . ILE A 1 170 ? 26.438 3.506 -23.179 1.00 80.94 170 ILE A C 1
ATOM 1379 O O . ILE A 1 170 ? 27.469 4.062 -22.822 1.00 80.94 170 ILE A O 1
ATOM 1383 N N . GLY A 1 171 ? 25.390 4.197 -23.650 1.00 83.50 171 GLY A N 1
ATOM 1384 C CA . GLY A 1 171 ? 25.342 5.657 -23.749 1.00 83.50 171 GLY A CA 1
ATOM 1385 C C . GLY A 1 171 ? 25.355 6.393 -22.404 1.00 83.50 171 GLY A C 1
ATOM 1386 O O . GLY A 1 171 ? 26.050 7.396 -22.291 1.00 83.50 171 GLY A O 1
ATOM 1387 N N . ALA A 1 172 ? 24.656 5.895 -21.377 1.00 80.19 172 ALA A N 1
ATOM 1388 C CA . ALA A 1 172 ? 24.711 6.480 -20.033 1.00 80.19 172 ALA A CA 1
ATOM 1389 C C . ALA A 1 172 ? 26.113 6.319 -19.425 1.00 80.19 172 ALA A C 1
ATOM 1391 O O . ALA A 1 172 ? 26.703 7.287 -18.955 1.00 80.19 172 ALA A O 1
ATOM 1392 N N . ILE A 1 173 ? 26.695 5.122 -19.564 1.00 80.50 173 ILE A N 1
ATOM 1393 C CA . ILE A 1 173 ? 28.068 4.827 -19.125 1.00 80.50 173 ILE A CA 1
ATOM 1394 C C . ILE A 1 173 ? 29.081 5.723 -19.856 1.00 80.50 173 ILE A C 1
ATOM 1396 O O . ILE A 1 173 ? 30.008 6.244 -19.243 1.00 80.50 173 ILE A O 1
ATOM 1400 N N . ALA A 1 174 ? 28.907 5.924 -21.164 1.00 82.56 174 ALA A N 1
ATOM 1401 C CA . ALA A 1 174 ? 29.773 6.793 -21.956 1.00 82.56 174 ALA A CA 1
ATOM 1402 C C . ALA A 1 174 ? 29.598 8.282 -21.612 1.00 82.56 174 ALA A C 1
ATOM 1404 O O . ALA A 1 174 ? 30.557 9.041 -21.716 1.00 82.56 174 ALA A O 1
ATOM 1405 N N . SER A 1 175 ? 28.401 8.707 -21.199 1.00 81.94 175 SER A N 1
ATOM 1406 C CA . SER A 1 175 ? 28.141 10.089 -20.782 1.00 81.94 175 SER A CA 1
ATOM 1407 C C . SER A 1 175 ? 28.782 10.429 -19.437 1.00 81.94 175 SER A C 1
ATOM 1409 O O . SER A 1 175 ? 29.169 11.573 -19.225 1.00 81.94 175 SER A O 1
ATOM 1411 N N . GLU A 1 176 ? 28.890 9.455 -18.536 1.00 82.81 176 GLU A N 1
ATOM 1412 C CA . GLU A 1 176 ? 29.550 9.593 -17.229 1.00 82.81 176 GLU A CA 1
ATOM 1413 C C . GLU A 1 176 ? 31.066 9.330 -17.304 1.00 82.81 176 GLU A C 1
ATOM 1415 O O . GLU A 1 176 ? 31.747 9.212 -16.284 1.00 82.81 176 GLU A O 1
ATOM 1420 N N . PHE A 1 177 ? 31.620 9.206 -18.514 1.00 86.19 177 PHE A N 1
ATOM 1421 C CA . PHE A 1 177 ? 33.024 8.876 -18.705 1.00 86.19 177 PHE A CA 1
ATOM 1422 C C . PHE A 1 177 ? 33.950 10.043 -18.331 1.00 86.19 177 PHE A C 1
ATOM 1424 O O . PHE A 1 177 ? 33.966 11.088 -18.981 1.00 86.19 177 PHE A O 1
ATOM 1431 N N . GLU A 1 178 ? 34.799 9.820 -17.325 1.00 88.31 178 GLU A N 1
ATOM 1432 C CA . GLU A 1 178 ? 35.866 10.741 -16.931 1.00 88.31 178 GLU A CA 1
ATOM 1433 C C . GLU A 1 178 ? 37.235 10.266 -17.460 1.00 88.31 178 GLU A C 1
ATOM 1435 O O . GLU A 1 178 ? 37.641 9.138 -17.161 1.00 88.31 178 GLU A O 1
ATOM 1440 N N . PRO A 1 179 ? 37.996 11.109 -18.189 1.00 92.38 179 PRO A N 1
ATOM 1441 C CA . PRO A 1 179 ? 39.338 10.771 -18.671 1.00 92.38 179 PRO A CA 1
ATOM 1442 C C . PRO A 1 179 ? 40.329 10.504 -17.524 1.00 92.38 179 PRO A C 1
ATOM 1444 O O . PRO A 1 179 ? 40.697 11.420 -16.782 1.00 92.38 179 PRO A O 1
ATOM 1447 N N . ARG A 1 180 ? 40.824 9.267 -17.388 1.00 89.81 180 ARG A N 1
ATOM 1448 C CA . ARG A 1 180 ? 41.745 8.875 -16.301 1.00 89.81 180 ARG A CA 1
ATOM 1449 C C . ARG A 1 180 ? 43.184 8.748 -16.775 1.00 89.81 180 ARG A C 1
ATOM 1451 O O . ARG A 1 180 ? 44.101 9.166 -16.064 1.00 89.81 180 ARG A O 1
ATOM 1458 N N . THR A 1 181 ? 43.401 8.193 -17.965 1.00 94.81 181 THR A N 1
ATOM 1459 C CA . THR A 1 181 ? 44.755 7.966 -18.493 1.00 94.81 181 THR A CA 1
ATOM 1460 C C . THR A 1 181 ? 45.337 9.216 -19.156 1.00 94.81 181 THR A C 1
ATOM 1462 O O . THR A 1 181 ? 44.616 10.097 -19.619 1.00 94.81 181 THR A O 1
ATOM 1465 N N . GLU A 1 182 ? 46.668 9.307 -19.239 1.00 93.19 182 GLU A N 1
ATOM 1466 C CA . GLU A 1 182 ? 47.349 10.422 -19.923 1.00 93.19 182 GLU A CA 1
ATOM 1467 C C . GLU A 1 182 ? 46.949 10.538 -21.402 1.00 93.19 182 GLU A C 1
ATOM 1469 O O . GLU A 1 182 ? 46.909 11.633 -21.961 1.00 93.19 182 GLU A O 1
ATOM 1474 N N . PHE A 1 183 ? 46.629 9.409 -22.036 1.00 94.25 183 PHE A N 1
ATOM 1475 C CA . PHE A 1 183 ? 46.107 9.378 -23.396 1.00 94.25 183 PHE A CA 1
ATOM 1476 C C . PHE A 1 183 ? 44.679 9.932 -23.460 1.00 94.25 183 PHE A C 1
ATOM 1478 O O . PHE A 1 183 ? 44.417 10.843 -24.243 1.00 94.25 183 PHE A O 1
ATOM 1485 N N . GLU A 1 184 ? 43.779 9.450 -22.601 1.00 91.38 184 GLU A N 1
ATOM 1486 C CA . GLU A 1 184 ? 42.391 9.925 -22.543 1.00 91.38 184 GLU A CA 1
ATOM 1487 C C . GLU A 1 184 ? 42.309 11.419 -22.231 1.00 91.38 184 GLU A C 1
ATOM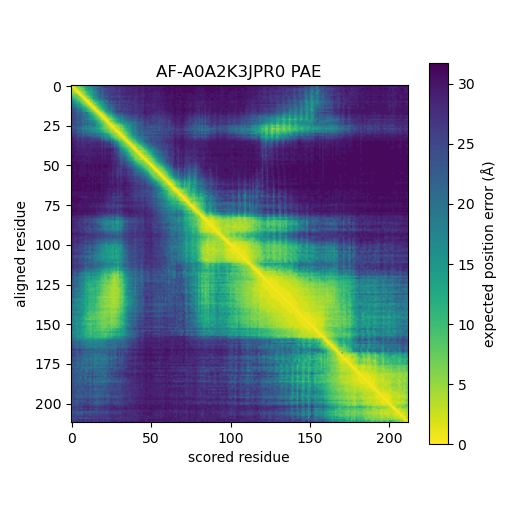 1489 O O . GLU A 1 184 ? 41.540 12.124 -22.872 1.00 91.38 184 GLU A O 1
ATOM 1494 N N . LYS A 1 185 ? 43.129 11.935 -21.308 1.00 92.56 185 LYS A N 1
ATOM 1495 C CA . LYS A 1 185 ? 43.175 13.372 -20.988 1.00 92.56 185 LYS A CA 1
ATOM 1496 C C . LYS A 1 185 ? 43.580 14.216 -22.195 1.00 92.56 185 LYS A C 1
ATOM 1498 O O . LYS A 1 185 ? 42.981 15.259 -22.443 1.00 92.56 185 LYS A O 1
ATOM 1503 N N . LYS A 1 186 ? 44.582 13.768 -22.962 1.00 92.31 186 LYS A N 1
ATOM 1504 C CA . LYS A 1 186 ? 45.016 14.447 -24.196 1.00 92.31 186 LYS A CA 1
ATOM 1505 C C . LYS A 1 186 ? 43.935 14.394 -25.271 1.00 92.31 186 LYS A C 1
ATOM 1507 O O . LYS A 1 186 ? 43.681 15.403 -25.921 1.00 92.31 186 LYS A O 1
ATOM 1512 N N . MET A 1 187 ? 43.286 13.243 -25.430 1.00 90.31 187 MET A N 1
ATOM 1513 C CA . MET A 1 187 ? 42.166 13.074 -26.353 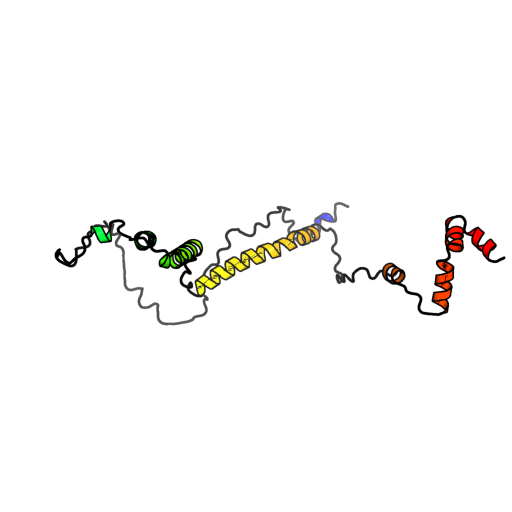1.00 90.31 187 MET A CA 1
ATOM 1514 C C . MET A 1 187 ? 40.986 13.962 -25.962 1.00 90.31 187 MET A C 1
ATOM 1516 O O . MET A 1 187 ? 40.461 14.663 -26.814 1.00 90.31 187 MET A O 1
ATOM 1520 N N . ALA A 1 188 ? 40.618 14.016 -24.683 1.00 89.50 188 ALA A N 1
ATOM 1521 C CA . ALA A 1 188 ? 39.559 14.884 -24.182 1.00 89.50 188 ALA A CA 1
ATOM 1522 C C . ALA A 1 188 ? 39.891 16.366 -24.401 1.00 89.50 188 ALA A C 1
ATOM 1524 O O . ALA A 1 188 ? 39.058 17.109 -24.908 1.00 89.50 188 ALA A O 1
ATOM 1525 N N . ALA A 1 189 ? 41.125 16.793 -24.112 1.00 89.69 189 ALA A N 1
ATOM 1526 C CA . ALA A 1 189 ? 41.571 18.163 -24.372 1.00 89.69 189 ALA A CA 1
ATOM 1527 C C . ALA A 1 189 ? 41.510 18.540 -25.865 1.00 89.69 189 ALA A C 1
ATOM 1529 O O . ALA A 1 189 ? 41.255 19.696 -26.200 1.00 89.69 189 ALA A O 1
ATOM 1530 N N . LEU A 1 190 ? 41.737 17.576 -26.763 1.00 88.38 190 LEU A N 1
ATOM 1531 C CA . LEU A 1 190 ? 41.643 17.775 -28.208 1.00 88.38 190 LEU A CA 1
ATOM 1532 C C . LEU A 1 190 ? 40.187 17.776 -28.701 1.00 88.38 190 LEU A C 1
ATOM 1534 O O . LEU A 1 190 ? 39.806 18.647 -29.477 1.00 88.38 190 LEU A O 1
ATOM 1538 N N . VAL A 1 191 ? 39.380 16.815 -28.246 1.00 87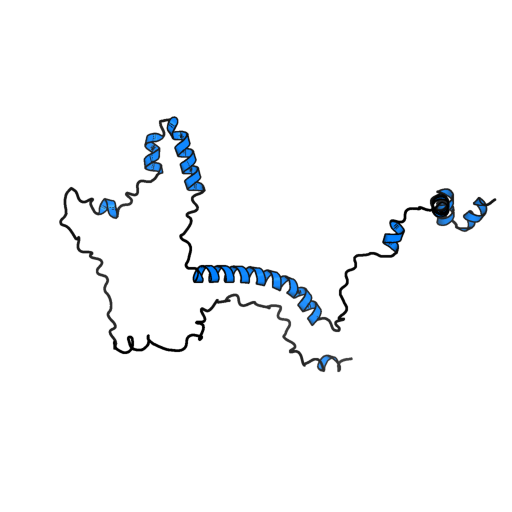.62 191 VAL A N 1
ATOM 1539 C CA . VAL A 1 191 ? 37.972 16.636 -28.637 1.00 87.62 191 VAL A CA 1
ATOM 1540 C C . VAL A 1 191 ? 37.104 17.783 -28.120 1.00 87.62 191 VAL A C 1
ATOM 1542 O O . VAL A 1 191 ? 36.217 18.239 -28.834 1.00 87.62 191 VAL A O 1
ATOM 1545 N N . HIS A 1 192 ? 37.387 18.292 -26.919 1.00 86.25 192 HIS A N 1
ATOM 1546 C CA . HIS A 1 192 ? 36.679 19.430 -26.331 1.00 86.25 192 HIS A CA 1
ATOM 1547 C C . HIS A 1 192 ? 37.240 20.798 -26.752 1.00 86.25 192 HIS A C 1
ATOM 1549 O O . HIS A 1 192 ? 36.828 21.820 -26.212 1.00 86.25 192 HIS A O 1
ATOM 1555 N N . ASN A 1 193 ? 38.188 20.853 -27.691 1.00 90.81 193 ASN A N 1
ATOM 1556 C CA . ASN A 1 193 ? 38.728 22.121 -28.168 1.00 90.81 193 ASN A CA 1
ATOM 1557 C C . ASN A 1 193 ? 37.706 22.839 -29.063 1.00 90.81 193 ASN A C 1
ATOM 1559 O O . ASN A 1 193 ? 37.324 22.310 -30.108 1.00 90.81 193 ASN A O 1
ATOM 1563 N N . ASP A 1 194 ? 37.325 24.066 -28.703 1.00 87.94 194 ASP A N 1
ATOM 1564 C CA . ASP A 1 194 ? 36.306 24.850 -29.418 1.00 87.94 194 ASP A CA 1
ATOM 1565 C C . ASP A 1 194 ? 36.569 24.958 -30.925 1.00 87.94 194 ASP A C 1
ATOM 1567 O O . ASP A 1 194 ? 35.649 24.810 -31.726 1.00 87.94 194 ASP A O 1
ATOM 1571 N N . LYS A 1 195 ? 37.834 25.134 -31.336 1.00 86.31 195 LYS A N 1
ATOM 1572 C CA . LYS A 1 195 ? 38.204 25.240 -32.758 1.00 86.31 195 LYS A CA 1
ATOM 1573 C C . LYS A 1 195 ? 37.974 23.932 -33.511 1.00 86.31 195 LYS A C 1
ATOM 1575 O O . LYS A 1 195 ? 37.593 23.952 -34.678 1.00 86.31 195 LYS A O 1
ATOM 1580 N N . VAL A 1 196 ? 38.224 22.803 -32.850 1.00 87.38 196 VAL A N 1
ATOM 1581 C CA . VAL A 1 196 ? 38.056 21.459 -33.417 1.00 87.38 196 VAL A CA 1
ATOM 1582 C C . VAL A 1 196 ? 36.568 21.119 -33.518 1.00 87.38 196 VAL A C 1
ATOM 1584 O O . VAL A 1 196 ? 36.123 20.668 -34.572 1.00 87.38 196 VAL A O 1
ATOM 1587 N N . ILE A 1 197 ? 35.784 21.409 -32.473 1.00 88.25 197 ILE A N 1
ATOM 1588 C CA . ILE A 1 197 ? 34.322 21.223 -32.467 1.00 88.25 197 ILE A CA 1
ATOM 1589 C C . ILE A 1 197 ? 33.663 22.091 -33.544 1.00 88.25 197 ILE A C 1
ATOM 1591 O O . ILE A 1 197 ? 32.825 21.617 -34.311 1.00 88.25 197 ILE A O 1
ATOM 1595 N N . GLU A 1 198 ? 34.042 23.366 -33.622 1.00 87.56 198 GLU A N 1
ATOM 1596 C CA . GLU A 1 198 ? 33.492 24.316 -34.586 1.00 87.56 198 GLU A CA 1
ATOM 1597 C C . GLU A 1 198 ? 33.821 23.915 -36.028 1.00 87.56 198 GLU A C 1
ATOM 1599 O O . GLU A 1 198 ? 32.941 23.954 -36.891 1.00 87.56 198 GLU A O 1
ATOM 1604 N N . ALA A 1 199 ? 35.059 23.485 -36.290 1.00 87.19 199 ALA A N 1
ATOM 1605 C CA . ALA A 1 199 ? 35.461 22.969 -37.593 1.00 87.19 199 ALA A CA 1
ATOM 1606 C C . ALA A 1 199 ? 34.658 21.715 -37.969 1.00 87.19 199 ALA A C 1
ATOM 1608 O O . ALA A 1 199 ? 34.078 21.679 -39.049 1.00 87.19 199 ALA A O 1
ATOM 1609 N N . HIS A 1 200 ? 34.544 20.736 -37.067 1.00 86.69 200 HIS A N 1
ATOM 1610 C CA . HIS A 1 200 ? 33.756 19.521 -37.292 1.00 86.69 200 HIS A CA 1
ATOM 1611 C C . HIS A 1 200 ? 32.279 19.821 -37.602 1.00 86.69 200 HIS A C 1
ATOM 1613 O O . HIS A 1 200 ? 31.730 19.284 -38.562 1.00 86.69 200 HIS A O 1
ATOM 1619 N N . ASN A 1 201 ? 31.644 20.699 -36.818 1.00 88.19 201 ASN A N 1
ATOM 1620 C CA . ASN A 1 201 ? 30.216 21.000 -36.946 1.00 88.19 201 ASN A CA 1
ATOM 1621 C C . ASN A 1 201 ? 29.881 21.860 -38.172 1.00 88.19 201 ASN A C 1
ATOM 1623 O O . ASN A 1 201 ? 28.778 21.753 -38.703 1.00 88.19 201 ASN A O 1
ATOM 1627 N N . LYS A 1 202 ? 30.797 22.739 -38.602 1.00 86.44 202 LYS A N 1
ATOM 1628 C CA . LYS A 1 202 ? 30.587 23.604 -39.772 1.00 86.44 202 LYS A CA 1
ATOM 1629 C C . LYS A 1 202 ? 30.943 22.901 -41.078 1.00 86.44 202 LYS A C 1
ATOM 1631 O O . LYS A 1 202 ? 30.149 22.925 -42.010 1.00 86.44 202 LYS A O 1
ATOM 1636 N N . ASP A 1 203 ? 32.147 22.340 -41.159 1.00 82.06 203 ASP A N 1
ATOM 1637 C CA . ASP A 1 203 ? 32.672 21.659 -42.343 1.00 82.06 203 ASP A CA 1
ATOM 1638 C C . ASP A 1 203 ? 33.903 20.833 -41.941 1.00 82.06 203 ASP A C 1
ATOM 1640 O O . ASP A 1 203 ? 34.992 21.380 -41.746 1.00 82.06 203 ASP A O 1
ATOM 1644 N N . GLY A 1 204 ? 33.733 19.513 -41.820 1.00 82.62 204 GLY A N 1
ATOM 1645 C CA . GLY A 1 204 ? 34.772 18.602 -41.327 1.00 82.62 204 GLY A CA 1
ATOM 1646 C C . GLY A 1 204 ? 36.089 18.648 -42.110 1.00 82.62 204 GLY A C 1
ATOM 1647 O O . GLY A 1 204 ? 37.131 18.283 -41.567 1.00 82.62 204 GLY A O 1
ATOM 1648 N N . SER A 1 205 ? 36.086 19.161 -43.347 1.00 82.19 205 SER A N 1
ATOM 1649 C CA . SER A 1 205 ? 37.310 19.374 -44.130 1.00 82.19 205 SER A CA 1
ATOM 1650 C C . SER A 1 205 ? 38.260 20.416 -43.513 1.00 82.19 205 SER A C 1
ATOM 1652 O O . SER A 1 205 ? 39.478 20.300 -43.666 1.00 82.19 205 SER A O 1
ATOM 1654 N N . ARG A 1 206 ? 37.740 21.367 -42.723 1.00 83.06 206 ARG A N 1
ATOM 1655 C CA . ARG A 1 206 ? 38.519 22.403 -42.015 1.00 83.06 206 ARG A CA 1
ATOM 1656 C C . ARG A 1 206 ? 39.456 21.848 -40.944 1.00 83.06 206 ARG A C 1
ATOM 1658 O O . ARG A 1 206 ? 40.416 22.513 -40.568 1.00 83.06 206 ARG A O 1
ATOM 1665 N N . LEU A 1 207 ? 39.229 20.621 -40.472 1.00 83.94 207 LEU A N 1
ATOM 1666 C CA . LEU A 1 207 ? 40.126 19.961 -39.516 1.00 83.94 207 LEU A CA 1
ATOM 1667 C C . LEU A 1 207 ? 41.536 19.760 -40.089 1.00 83.94 207 LEU A C 1
ATOM 1669 O O . LEU A 1 207 ? 42.517 19.811 -39.352 1.00 83.94 207 LEU A O 1
ATOM 1673 N N . LEU A 1 208 ? 41.646 19.585 -41.409 1.00 83.12 208 LEU A N 1
ATOM 1674 C CA . LEU A 1 208 ? 42.926 19.411 -42.099 1.00 83.12 208 LEU A CA 1
ATOM 1675 C C . LEU A 1 208 ? 43.763 20.697 -42.120 1.00 83.12 208 LEU A C 1
ATOM 1677 O O . LEU A 1 208 ? 44.984 20.636 -42.247 1.00 83.12 208 LEU A O 1
ATOM 1681 N N . GLU A 1 209 ? 43.122 21.858 -41.988 1.00 82.50 209 GLU A N 1
ATOM 1682 C CA . GLU A 1 209 ? 43.794 23.160 -41.968 1.00 82.50 209 GLU A CA 1
ATOM 1683 C C . GLU A 1 209 ? 44.446 23.453 -40.611 1.00 82.50 209 GLU A C 1
ATOM 1685 O O . GLU A 1 209 ? 45.398 24.224 -40.553 1.00 82.50 209 GLU A O 1
ATOM 1690 N N . LEU A 1 210 ? 43.984 22.804 -39.536 1.00 78.81 210 LEU A N 1
ATOM 1691 C CA . LEU A 1 210 ? 44.509 22.970 -38.175 1.00 78.81 210 LEU A CA 1
ATOM 1692 C C . LEU A 1 210 ? 45.816 22.199 -37.920 1.00 78.81 210 LEU A C 1
ATOM 1694 O O . LEU A 1 210 ? 46.437 22.390 -36.878 1.00 78.81 210 LEU A O 1
ATOM 1698 N N . ASN A 1 211 ? 46.210 21.317 -38.843 1.00 74.44 211 ASN A N 1
ATOM 1699 C CA . ASN A 1 211 ? 47.413 20.481 -38.747 1.00 74.44 211 ASN A CA 1
ATOM 1700 C C . ASN A 1 211 ? 48.566 20.980 -39.645 1.00 74.44 211 ASN A C 1
ATOM 1702 O O . ASN A 1 211 ? 49.527 20.251 -39.888 1.00 74.44 211 ASN A O 1
ATOM 1706 N N . LYS A 1 212 ? 48.432 22.190 -40.197 1.00 62.91 212 LYS A N 1
ATOM 1707 C CA . LYS A 1 212 ? 49.503 22.916 -40.891 1.00 62.91 212 LYS A CA 1
ATOM 1708 C C . LYS A 1 212 ? 50.200 23.862 -39.925 1.00 62.91 212 LYS A C 1
ATOM 1710 O O . LYS A 1 212 ? 51.435 23.989 -40.061 1.00 62.91 212 LYS A O 1
#

Solvent-accessible surface area (backbone atoms only — not comparable to full-atom values): 14418 Å² total; per-residue (Å²): 132,79,73,70,79,67,72,69,65,86,52,78,82,70,70,93,61,92,68,82,68,70,67,89,78,77,71,87,72,88,75,76,77,93,81,73,82,87,85,91,71,78,86,75,71,80,77,74,76,81,90,78,94,72,87,79,80,85,75,89,70,80,78,73,93,63,83,92,47,100,87,52,84,56,64,62,66,76,73,42,86,72,69,79,46,74,63,68,70,44,57,81,49,60,84,43,78,84,48,53,63,56,53,58,49,50,55,49,44,70,76,63,64,72,78,79,73,79,83,68,60,70,69,59,45,50,51,52,51,49,54,53,48,49,61,52,50,52,59,59,54,55,69,48,46,65,58,53,48,51,60,70,70,43,94,73,85,84,91,71,85,86,72,81,71,66,84,79,42,71,64,53,58,60,70,71,61,73,68,79,48,78,65,44,42,51,50,48,58,52,64,70,27,66,69,54,45,49,24,52,75,74,43,57,75,52,55,66,66,76,77,113

Secondary structure (DSSP, 8-state):
--SSTTS-TTS------------S---------------SSTTSSTT-----------------SS---TTSPPHHHHHS-----HHHHHSGGGG-GGGHHHHHHHHHHHHT----PPPPPHHHHHHHHHHHHHHHHHHHHHTTHHHHHHHHH-S--------------HHHHHHT----SHHHHHHHHHHT-HHHHHHHHH-GGGGGGGG-

Foldseek 3Di:
DPPVVPPPPPDPPPDPPVPPPPPPPPDPDPDDDPPDDDDDDPPPPPPDDDDDDDDDDDPPDDPDPDDDDPPDPDCCCVPPPVPCDPCNVCVVVPPDPVCVVVVVVVVVCVVVVPPDDDDDPPVVVVVVVVVVVCVVVVVVVVVCSVVVVVVVPDPDDDDDPPPPPDPPDVVVVVVPDDQDDPVSVVVCCQVPDPVCVVCVVPPVVCNVVVVD

pLDDT: mean 73.11, std 16.74, range [42.44, 94.81]

InterPro domains:
  IPR006709 Small-subunit processome, Utp14 [PTHR14150] (1-212)

Organism: Trifolium pratense (NCBI:txid57577)